Protein AF-A0A2N5ALF3-F1 (afdb_monomer_lite)

Secondary structure (DSSP, 8-state):
-EEEEEEB-TTTSSEEE--EEEEGGGSSTT--TTEEEE-TTS-EEETHHHHHHHHTTHHHHHHHHHHHHHHHHHHH-TT-SEEE-GGGHHHHHHHHHHHHHHHHH-GGGHHHHHHHTGGGTT------SHHHHHHHHHHHH--HHHHHHHHHHHT--HHHHHHHHHHHHHHH--BTTBSS-HHHHHHHHHHH-TTEEEEEEEEE--GGG-----EETTSSEE-TT--EEEEEETTEEEEEEEEETTSHHHHHHHHHHHHHHT----HHHHHHHHHHHTT-EEEEEEES-HHHHHHHHHHHHHH-SSEEEESSSS-TTSEEE--

Organism: Klebsiella variicola (NCBI:txid244366)

pLDDT: mean 87.22, std 11.39, range [38.56, 98.56]

Radius of gyration: 21.73 Å; chains: 1; bounding box: 64×55×59 Å

Sequence (323 aa):
MKVYRFKLINEGFLKLRCPEKKRIKYLSCGDDLFSLAVFDDDTRLNMEKYFGYFEAEYNDRVSKFLSDIATKIQNSGEGLYKVDGSEFISDIKFFQKIKFLNFIRNPHNIRRALKLFDFARDYIVHGTGGDFQLILNALIKNKKTHRDYVCRTYGVTSSEFDSWIKLILLFVYFDDNMMNPTLDGMMDEFFKAKELHTAVIIAYYPEETRKSPLIPDVGSVVNDDMTYAFNISRSCFIVLEHTLLESEYSRNNAKKVADLMGVPFTDDFFEVYKKHLQGEKLISIYIDDDELLSGYNSKCIEVSKEFVYSSSAVVHGADVIRA

Foldseek 3Di:
DWWWKWWFDPPPFLETAQTDIDDPPPPPVPPLLQFLDQDPVRDTLGPVVLLCVLCVCQVVLLVVVLVVVVVVVVVVDPPDQKDFDVVCVVSVLSVLLNLVLLLLPQLLCLVVNCVLCVVCQPPDDDDPDPSVVVNVVSLVVPDCVSLVVSCVVNVHDSVSVSSSVRSSCQARDDDPVRPDGPSSVVSVCLLVAQQKFKEKEKEFEPVVNVAFAKAASSRWDADSQRWTWHDSDRGIIMTMHIDGLPDPVVLVVLCVVCVVVVHHDDVVSSVVSSVVRGSHYGYMYGYPDLVVRLVRNSSSSVVHDTIMMHPDSDGRNHHHDYD

Structure (mmCIF, N/CA/C/O backbone):
data_AF-A0A2N5ALF3-F1
#
_entry.id   AF-A0A2N5ALF3-F1
#
loop_
_atom_site.group_PDB
_atom_site.id
_atom_site.type_symbol
_atom_site.label_atom_id
_atom_site.label_alt_id
_atom_site.label_comp_id
_atom_site.label_asym_id
_atom_site.label_entity_id
_atom_site.label_seq_id
_atom_site.pdbx_PDB_ins_code
_atom_site.Cartn_x
_atom_site.Cartn_y
_atom_site.Cartn_z
_atom_site.occupancy
_atom_site.B_iso_or_equiv
_atom_site.auth_seq_id
_atom_site.auth_comp_id
_atom_site.auth_asym_id
_atom_site.auth_atom_id
_atom_site.pdbx_PDB_model_num
ATOM 1 N N . MET A 1 1 ? 16.616 -17.908 5.349 1.00 66.94 1 MET A N 1
ATOM 2 C CA . MET A 1 1 ? 15.158 -17.793 5.561 1.00 66.94 1 MET A CA 1
ATOM 3 C C . MET A 1 1 ? 14.396 -18.667 4.562 1.00 66.94 1 MET A C 1
ATOM 5 O O . MET A 1 1 ? 14.818 -18.762 3.408 1.00 66.94 1 MET A O 1
ATOM 9 N N . LYS A 1 2 ? 13.342 -19.361 5.011 1.00 80.06 2 LYS A N 1
ATOM 10 C CA . LYS A 1 2 ? 12.421 -20.138 4.161 1.00 80.06 2 LYS A CA 1
ATOM 11 C C . LYS A 1 2 ? 11.057 -19.444 4.168 1.00 80.06 2 LYS A C 1
ATOM 13 O O . LYS A 1 2 ? 10.670 -18.934 5.211 1.00 80.06 2 LYS A O 1
ATOM 18 N N . VAL A 1 3 ? 10.366 -19.449 3.035 1.00 89.25 3 VAL A N 1
ATOM 19 C CA . VAL A 1 3 ? 9.003 -18.924 2.873 1.00 89.25 3 VAL A CA 1
ATOM 20 C C . VAL A 1 3 ? 8.111 -20.034 2.324 1.00 89.25 3 VAL A C 1
ATOM 22 O O . VAL A 1 3 ? 8.582 -20.886 1.561 1.00 89.25 3 VAL A O 1
ATOM 25 N N . TYR A 1 4 ? 6.850 -20.057 2.731 1.00 92.12 4 TYR A N 1
ATOM 26 C CA . TYR A 1 4 ? 5.841 -20.941 2.164 1.00 92.12 4 TYR A CA 1
ATOM 27 C C . TYR A 1 4 ? 5.185 -20.237 0.984 1.00 92.12 4 TYR A C 1
ATOM 29 O O . TYR A 1 4 ? 4.672 -19.134 1.140 1.00 92.12 4 TYR A O 1
ATOM 37 N N . ARG A 1 5 ? 5.235 -20.862 -0.193 1.00 93.25 5 ARG A N 1
ATOM 38 C CA . ARG A 1 5 ? 4.575 -20.388 -1.410 1.00 93.25 5 ARG A CA 1
ATOM 39 C C . ARG A 1 5 ? 3.342 -21.240 -1.664 1.00 93.25 5 ARG A C 1
ATOM 41 O O . ARG A 1 5 ? 3.471 -22.446 -1.871 1.00 93.25 5 ARG A O 1
ATOM 48 N N . PHE A 1 6 ? 2.179 -20.612 -1.685 1.00 93.19 6 PHE A N 1
ATOM 49 C CA . PHE A 1 6 ? 0.898 -21.250 -1.952 1.00 93.19 6 PHE A CA 1
ATOM 50 C C . PHE A 1 6 ? 0.447 -20.880 -3.357 1.00 93.19 6 PHE A C 1
ATOM 52 O O . PHE A 1 6 ? 0.473 -19.706 -3.717 1.00 93.19 6 PHE A O 1
ATOM 59 N N . LYS A 1 7 ? 0.040 -21.874 -4.149 1.00 92.38 7 LYS A N 1
ATOM 60 C CA . LYS A 1 7 ? -0.534 -21.644 -5.478 1.00 92.38 7 LYS A CA 1
ATOM 61 C C . LYS A 1 7 ? -2.042 -21.455 -5.365 1.00 92.38 7 LYS A C 1
ATOM 63 O O . LYS A 1 7 ? -2.702 -22.269 -4.710 1.00 92.38 7 LYS A O 1
ATOM 68 N N . LEU A 1 8 ? -2.556 -20.419 -6.021 1.00 90.56 8 LEU A N 1
ATOM 69 C CA . LEU A 1 8 ? -3.986 -20.149 -6.117 1.00 90.56 8 LEU A CA 1
ATOM 70 C C . LEU A 1 8 ? -4.707 -21.236 -6.924 1.00 90.56 8 LEU A C 1
ATOM 72 O O . LEU A 1 8 ? -4.150 -21.818 -7.860 1.00 90.56 8 LEU A O 1
ATOM 76 N N . ILE A 1 9 ? -5.960 -21.504 -6.562 1.00 87.69 9 ILE A N 1
ATOM 77 C CA . ILE A 1 9 ? -6.862 -22.375 -7.318 1.00 87.69 9 ILE A CA 1
ATOM 78 C C . ILE A 1 9 ? -7.889 -21.474 -8.013 1.00 87.69 9 ILE A C 1
ATOM 80 O O . ILE A 1 9 ? -8.689 -20.830 -7.347 1.00 87.69 9 ILE A O 1
ATOM 84 N N . ASN A 1 10 ? -7.873 -21.435 -9.351 1.00 66.62 10 ASN A N 1
ATOM 85 C CA . ASN A 1 10 ? -8.682 -20.518 -10.178 1.00 66.62 10 ASN A CA 1
ATOM 86 C C . ASN A 1 10 ? -10.211 -20.734 -10.103 1.00 66.62 10 ASN A C 1
ATOM 88 O O . ASN A 1 10 ? -10.961 -20.024 -10.765 1.00 66.62 10 ASN A O 1
ATOM 92 N N . GLU A 1 11 ? -10.695 -21.688 -9.307 1.00 60.06 11 GLU A N 1
ATOM 93 C CA . GLU A 1 11 ? -12.115 -22.047 -9.194 1.00 60.06 11 GLU A CA 1
ATOM 94 C C . GLU A 1 11 ? -12.834 -21.273 -8.073 1.00 60.06 11 GLU A C 1
ATOM 96 O O . GLU A 1 11 ? -13.537 -21.851 -7.248 1.00 60.06 11 GLU A O 1
ATOM 101 N N . GLY A 1 12 ? -12.658 -19.948 -8.045 1.00 53.59 12 GLY A N 1
ATOM 102 C CA . GLY A 1 12 ? -13.623 -19.019 -7.441 1.00 53.59 12 GLY A CA 1
ATOM 103 C C . GLY A 1 12 ? -13.764 -18.992 -5.914 1.00 53.59 12 GLY A C 1
ATOM 104 O O . GLY A 1 12 ? -14.726 -18.412 -5.425 1.00 53.59 12 GLY A O 1
ATOM 105 N N . PHE A 1 13 ? -12.837 -19.559 -5.143 1.00 63.28 13 PHE A N 1
ATOM 106 C CA . PHE A 1 13 ? -12.878 -19.490 -3.676 1.00 63.28 13 PHE A CA 1
ATOM 107 C C . PHE A 1 13 ? -11.483 -19.261 -3.093 1.00 63.28 13 PHE A C 1
ATOM 109 O O . PHE A 1 13 ? -10.491 -19.528 -3.768 1.00 63.28 13 PHE A O 1
ATOM 116 N N . LEU A 1 14 ? -11.428 -18.796 -1.836 1.00 80.69 14 LEU A N 1
ATOM 117 C CA . LEU A 1 14 ? -10.240 -18.585 -0.990 1.00 80.69 14 LEU A CA 1
ATOM 118 C C . LEU A 1 14 ? -9.488 -19.900 -0.706 1.00 80.69 14 LEU A C 1
ATOM 120 O O . LEU A 1 14 ? -9.308 -20.310 0.437 1.00 80.69 14 LEU A O 1
ATOM 124 N N . LYS A 1 15 ? -9.098 -20.601 -1.768 1.00 85.56 15 LYS A N 1
ATOM 125 C CA . LYS A 1 15 ? -8.575 -21.958 -1.768 1.00 85.56 15 LYS A CA 1
ATOM 126 C C . LYS A 1 15 ? -7.144 -21.951 -2.273 1.00 85.56 15 LYS A C 1
ATOM 128 O O . LYS A 1 15 ? -6.833 -21.448 -3.354 1.00 85.56 15 LYS A O 1
ATOM 133 N N . LEU A 1 16 ? -6.276 -22.563 -1.486 1.00 89.19 16 LEU A N 1
ATOM 134 C CA . LEU A 1 16 ? -4.846 -22.639 -1.728 1.00 89.19 16 LEU A CA 1
ATOM 135 C C . LEU A 1 16 ? -4.426 -24.097 -1.857 1.00 89.19 16 LEU A C 1
ATOM 137 O O . LEU A 1 16 ? -4.887 -24.961 -1.112 1.00 89.19 16 LEU A O 1
ATOM 141 N N . ARG A 1 17 ? -3.503 -24.386 -2.774 1.00 89.69 17 ARG A N 1
ATOM 142 C CA . ARG A 1 17 ? -2.806 -25.679 -2.754 1.00 89.69 17 ARG A CA 1
ATOM 143 C C . ARG A 1 17 ? -1.862 -25.749 -1.557 1.00 89.69 17 ARG A C 1
ATOM 145 O O . ARG A 1 17 ? -1.352 -24.722 -1.106 1.00 89.69 17 ARG A O 1
ATOM 152 N N . CYS A 1 18 ? -1.568 -26.970 -1.108 1.00 86.75 18 CYS A N 1
ATOM 153 C CA . CYS A 1 18 ? -0.492 -27.226 -0.151 1.00 86.75 18 CYS A CA 1
ATOM 154 C C . CYS A 1 18 ? 0.782 -26.432 -0.494 1.00 86.75 18 CYS A C 1
ATOM 156 O O . CYS A 1 18 ? 1.210 -26.432 -1.654 1.00 86.75 18 CYS A O 1
ATOM 158 N N . PRO A 1 19 ? 1.409 -25.774 0.497 1.00 90.19 19 PRO A N 1
ATOM 159 C CA . PRO A 1 19 ? 2.503 -24.867 0.220 1.00 90.19 19 PRO A CA 1
ATOM 160 C C . PRO A 1 19 ? 3.800 -25.589 -0.121 1.00 90.19 19 PRO A C 1
ATOM 162 O O . PRO A 1 19 ? 4.197 -26.571 0.510 1.00 90.19 19 PRO A O 1
ATOM 165 N N . GLU A 1 20 ? 4.547 -24.988 -1.036 1.00 90.50 20 GLU A N 1
ATOM 166 C CA . GLU A 1 20 ? 5.935 -25.338 -1.292 1.00 90.50 20 GLU A CA 1
ATOM 167 C C . GLU A 1 20 ? 6.860 -24.510 -0.393 1.00 90.50 20 GLU A C 1
ATOM 169 O O . GLU A 1 20 ? 6.784 -23.280 -0.359 1.00 90.50 20 GLU A O 1
ATOM 174 N N . LYS A 1 21 ? 7.804 -25.161 0.296 1.00 89.00 21 LYS A N 1
ATOM 175 C CA . LYS A 1 21 ? 8.869 -24.455 1.026 1.00 89.00 21 LYS A CA 1
ATOM 176 C C . LYS A 1 21 ? 9.930 -23.961 0.041 1.00 89.00 21 LYS A C 1
ATOM 178 O O . LYS A 1 21 ? 10.668 -24.767 -0.524 1.00 89.00 21 LYS A O 1
ATOM 183 N N . LYS A 1 22 ? 10.074 -22.644 -0.116 1.00 84.31 22 LYS A N 1
ATOM 184 C CA . LYS A 1 22 ? 11.115 -22.015 -0.946 1.00 84.31 22 LYS A CA 1
ATOM 185 C C . LYS A 1 22 ? 12.188 -21.352 -0.085 1.00 84.31 22 LYS A C 1
ATOM 187 O O . LYS A 1 22 ? 11.914 -20.829 0.993 1.00 84.31 22 LYS A O 1
ATOM 192 N N . ARG A 1 23 ? 13.439 -21.374 -0.555 1.00 80.06 23 ARG A N 1
ATOM 193 C CA . ARG A 1 23 ? 14.517 -20.544 0.008 1.00 80.06 23 ARG A CA 1
ATOM 194 C C . ARG A 1 23 ? 14.491 -19.187 -0.687 1.00 80.06 23 ARG A C 1
ATOM 196 O O . ARG A 1 23 ? 14.420 -19.139 -1.907 1.00 80.06 23 ARG A O 1
ATOM 203 N N . ILE A 1 24 ? 14.635 -18.113 0.084 1.00 68.31 24 ILE A N 1
ATOM 204 C CA . ILE A 1 24 ? 14.591 -16.737 -0.445 1.00 68.31 24 ILE A CA 1
ATOM 205 C C . ILE A 1 24 ? 15.833 -16.383 -1.287 1.00 68.31 24 ILE A C 1
ATOM 207 O O . ILE A 1 24 ? 15.791 -15.459 -2.085 1.00 68.31 24 ILE A O 1
ATOM 211 N N . LYS A 1 25 ? 16.911 -17.177 -1.197 1.00 52.94 25 LYS A N 1
ATOM 212 C CA . LYS A 1 25 ? 18.234 -16.896 -1.790 1.00 52.94 25 LYS A CA 1
ATOM 213 C C . LYS A 1 25 ? 18.258 -16.730 -3.330 1.00 52.94 25 LYS A C 1
ATOM 215 O O . LYS A 1 25 ? 19.285 -16.323 -3.847 1.00 52.94 25 LYS A O 1
ATOM 220 N N . TYR A 1 26 ? 17.170 -17.009 -4.052 1.00 45.31 26 TYR A N 1
ATOM 221 C CA . TYR A 1 26 ? 17.133 -16.953 -5.524 1.00 45.31 26 TYR A CA 1
ATOM 222 C C . TYR A 1 26 ? 15.799 -16.454 -6.108 1.00 45.31 26 TYR A C 1
ATOM 224 O O . TYR A 1 26 ? 15.534 -16.690 -7.279 1.00 45.31 26 TYR A O 1
ATOM 232 N N . LEU A 1 27 ? 14.934 -15.807 -5.314 1.00 49.41 27 LEU A N 1
ATOM 233 C CA . LEU A 1 27 ? 13.597 -15.413 -5.791 1.00 49.41 27 LEU A CA 1
ATOM 234 C C . LEU A 1 27 ? 13.583 -14.128 -6.644 1.00 49.41 27 LEU A C 1
ATOM 236 O O . LEU A 1 27 ? 12.633 -13.954 -7.392 1.00 49.41 27 LEU A O 1
ATOM 240 N N . SER A 1 28 ? 14.614 -13.272 -6.580 1.00 47.84 28 SER A N 1
ATOM 241 C CA . SER A 1 28 ? 14.703 -12.022 -7.369 1.00 47.84 28 SER A CA 1
ATOM 242 C C . SER A 1 28 ? 15.958 -11.898 -8.244 1.00 47.84 28 SER A C 1
ATOM 244 O O . SER A 1 28 ? 16.124 -10.914 -8.948 1.00 47.84 28 SER A O 1
ATOM 246 N N . CYS A 1 29 ? 16.865 -12.879 -8.211 1.00 38.56 29 CYS A N 1
ATOM 247 C CA . CYS A 1 29 ? 18.167 -12.781 -8.887 1.00 38.56 29 CYS A CA 1
ATOM 248 C C . CYS A 1 29 ? 18.087 -13.063 -10.404 1.00 38.56 29 CYS A C 1
ATOM 250 O O . CYS A 1 29 ? 19.078 -12.906 -11.108 1.00 38.56 29 CYS A O 1
ATOM 252 N N . GLY A 1 30 ? 16.932 -13.537 -10.891 1.00 42.91 30 GLY A N 1
ATOM 253 C CA . GLY A 1 30 ? 16.747 -14.000 -12.269 1.00 42.91 30 GLY A CA 1
ATOM 254 C C . GLY A 1 30 ? 16.274 -12.938 -13.260 1.00 42.91 30 GLY A C 1
ATOM 255 O O . GLY A 1 30 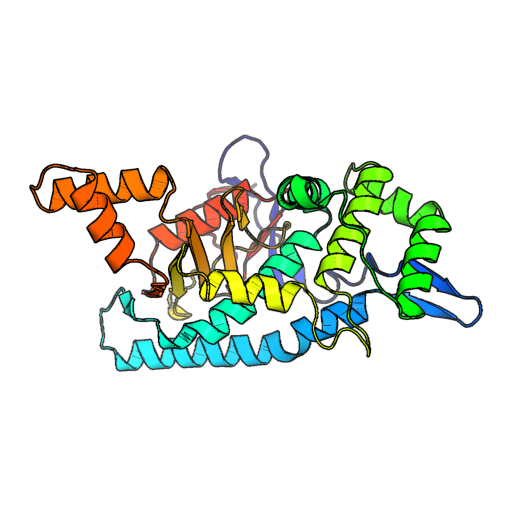? 16.501 -13.110 -14.452 1.00 42.91 30 GLY A O 1
ATOM 256 N N . ASP A 1 31 ? 15.669 -11.845 -12.793 1.00 55.16 31 ASP A N 1
ATOM 257 C CA . ASP A 1 31 ? 15.084 -10.834 -13.669 1.00 55.16 31 ASP A CA 1
ATOM 258 C C . ASP A 1 31 ? 15.643 -9.459 -13.286 1.00 55.16 31 ASP A C 1
ATOM 260 O O . ASP A 1 31 ? 15.131 -8.784 -12.396 1.00 55.16 31 ASP A O 1
ATOM 264 N N . ASP A 1 32 ? 16.714 -9.034 -13.957 1.00 67.44 32 ASP A N 1
ATOM 265 C CA . ASP A 1 32 ? 17.213 -7.655 -13.895 1.00 67.44 32 ASP A CA 1
ATOM 266 C C . ASP A 1 32 ? 16.246 -6.738 -14.673 1.00 67.44 32 ASP A C 1
ATOM 268 O O . ASP A 1 32 ? 16.560 -6.205 -15.736 1.00 67.44 32 ASP A O 1
ATOM 272 N N . LEU A 1 33 ? 15.002 -6.646 -14.180 1.00 75.88 33 LEU A N 1
ATOM 273 C CA . LEU A 1 33 ? 13.857 -6.014 -14.850 1.00 75.88 33 LEU A CA 1
ATOM 274 C C . LEU A 1 33 ? 14.112 -4.549 -15.195 1.00 75.88 33 LEU A C 1
ATOM 276 O O . LEU A 1 33 ? 13.520 -4.025 -16.140 1.00 75.88 33 LEU A O 1
ATOM 280 N N . PHE A 1 34 ? 14.995 -3.911 -14.434 1.00 81.19 34 PHE A N 1
ATOM 281 C CA . PHE A 1 34 ? 15.258 -2.484 -14.482 1.00 81.19 34 PHE A CA 1
ATOM 282 C C . PHE A 1 34 ? 16.656 -2.134 -15.010 1.00 81.19 34 PHE A C 1
ATOM 284 O O . PHE A 1 34 ? 17.003 -0.951 -15.060 1.00 81.19 34 PHE A O 1
ATOM 291 N N . SER A 1 35 ? 17.422 -3.124 -15.487 1.00 79.31 35 SER A N 1
ATOM 292 C CA . SER A 1 35 ? 18.547 -2.886 -16.396 1.00 79.31 35 SER A CA 1
ATOM 293 C C . SER A 1 35 ? 18.029 -2.596 -17.796 1.00 79.31 35 SER A C 1
ATOM 295 O O . SER A 1 35 ? 17.596 -3.482 -18.531 1.00 79.31 35 SER A O 1
ATOM 297 N N . LEU A 1 36 ? 18.091 -1.327 -18.176 1.00 75.06 36 LEU A N 1
ATOM 298 C CA . LEU A 1 36 ? 17.607 -0.854 -19.462 1.00 75.06 36 LEU A CA 1
ATOM 299 C C . LEU A 1 36 ? 18.655 -1.017 -20.560 1.00 75.06 36 LEU A C 1
ATOM 301 O O . LEU A 1 36 ? 18.280 -1.317 -21.683 1.00 75.06 36 LEU A O 1
ATOM 305 N N . ALA A 1 37 ? 19.944 -0.833 -20.283 1.00 70.50 37 ALA A N 1
ATOM 306 C CA . ALA A 1 37 ? 20.991 -0.963 -21.297 1.00 70.50 37 ALA A CA 1
ATOM 307 C C . ALA A 1 37 ? 22.307 -1.470 -20.699 1.00 70.50 37 ALA A C 1
ATOM 309 O O . ALA A 1 37 ? 22.588 -1.245 -19.524 1.00 70.50 37 ALA A O 1
ATOM 310 N N . VAL A 1 38 ? 23.115 -2.121 -21.535 1.00 71.19 38 VAL A N 1
ATOM 311 C CA . VAL A 1 38 ? 24.520 -2.450 -21.260 1.00 71.19 38 VAL A CA 1
ATOM 312 C C . VAL A 1 38 ? 25.348 -1.782 -22.352 1.00 71.19 38 VAL A C 1
ATOM 314 O O . VAL A 1 38 ? 25.051 -1.979 -23.537 1.00 71.19 38 VAL A O 1
ATOM 317 N N . PHE A 1 39 ? 26.310 -0.959 -21.953 1.00 69.50 39 PHE A N 1
ATOM 318 C CA . PHE A 1 39 ? 27.206 -0.223 -22.840 1.00 69.50 39 PHE A CA 1
ATOM 319 C C . PHE A 1 39 ? 28.491 -1.025 -23.109 1.00 69.50 39 PHE A C 1
ATOM 321 O O . PHE A 1 39 ? 28.753 -2.032 -22.453 1.00 69.50 39 PHE A O 1
ATOM 328 N N . ASP A 1 40 ? 29.274 -0.601 -24.106 1.00 68.81 40 ASP A N 1
ATOM 329 C CA . ASP A 1 40 ? 30.457 -1.335 -24.593 1.00 68.81 40 ASP A CA 1
ATOM 330 C C . ASP A 1 40 ? 31.596 -1.436 -23.559 1.00 68.81 40 ASP A C 1
ATOM 332 O O . ASP A 1 40 ? 32.485 -2.273 -23.691 1.00 68.81 40 ASP A O 1
ATOM 336 N N . ASP A 1 41 ? 31.564 -0.601 -22.522 1.00 68.94 41 ASP A N 1
ATOM 337 C CA . ASP A 1 41 ? 32.496 -0.578 -21.391 1.00 68.94 41 ASP A CA 1
ATOM 338 C C . ASP A 1 41 ? 32.014 -1.421 -20.191 1.00 68.94 41 ASP A C 1
ATOM 340 O O . ASP A 1 41 ? 32.472 -1.221 -19.066 1.00 68.94 41 ASP A O 1
ATOM 344 N N . ASP A 1 42 ? 31.072 -2.344 -20.419 1.00 64.12 42 ASP A N 1
ATOM 345 C CA . ASP A 1 42 ? 30.383 -3.156 -19.403 1.00 64.12 42 ASP A CA 1
ATOM 346 C C . ASP A 1 42 ? 29.563 -2.349 -18.374 1.00 64.12 42 ASP A C 1
ATOM 348 O O . ASP A 1 42 ? 28.989 -2.924 -17.437 1.00 64.12 42 ASP A O 1
ATOM 352 N N . THR A 1 43 ? 29.418 -1.029 -18.547 1.00 68.44 43 THR A N 1
ATOM 353 C CA . THR A 1 43 ? 28.540 -0.235 -17.683 1.00 68.44 43 THR A CA 1
ATOM 354 C C . THR A 1 43 ? 27.072 -0.524 -17.991 1.00 68.44 43 THR A C 1
ATOM 356 O O . THR A 1 43 ? 26.665 -0.762 -19.132 1.00 68.44 43 THR A O 1
ATOM 359 N N . ARG A 1 44 ? 26.241 -0.541 -16.942 1.00 74.94 44 ARG A N 1
ATOM 360 C CA . ARG A 1 44 ? 24.808 -0.841 -17.048 1.00 74.94 44 ARG A CA 1
ATOM 361 C C . ARG A 1 44 ? 23.979 0.367 -16.667 1.00 74.94 44 ARG A C 1
ATOM 363 O O . ARG A 1 44 ? 24.146 0.928 -15.586 1.00 74.94 44 ARG A O 1
ATOM 370 N N . LEU A 1 45 ? 23.021 0.710 -17.519 1.00 78.44 45 LEU A N 1
ATOM 371 C CA . LEU A 1 45 ? 21.977 1.654 -17.169 1.00 78.44 45 LEU A CA 1
ATOM 372 C C . LEU A 1 45 ? 20.891 0.926 -16.385 1.00 78.44 45 LEU A C 1
ATOM 374 O O . LEU A 1 45 ? 19.996 0.325 -16.977 1.00 78.44 45 LEU A O 1
ATOM 378 N N . ASN A 1 46 ? 20.991 0.969 -15.060 1.00 82.69 46 ASN A N 1
ATOM 379 C CA . ASN A 1 46 ? 20.073 0.278 -14.167 1.00 82.69 46 ASN A CA 1
ATOM 380 C C . ASN A 1 46 ? 19.341 1.271 -13.253 1.00 82.69 46 ASN A C 1
ATOM 382 O O . ASN A 1 46 ? 19.974 2.087 -12.578 1.00 82.69 46 ASN A O 1
ATOM 386 N N . MET A 1 47 ? 18.008 1.198 -13.226 1.00 85.19 47 MET A N 1
ATOM 387 C CA . MET A 1 47 ? 17.190 2.041 -12.350 1.00 85.19 47 MET A CA 1
ATOM 388 C C . MET A 1 47 ? 17.204 1.588 -10.879 1.00 85.19 47 MET A C 1
ATOM 390 O O . MET A 1 47 ? 16.761 2.351 -10.026 1.00 85.19 47 MET A O 1
ATOM 394 N N . GLU A 1 48 ? 17.762 0.413 -10.555 1.00 84.19 48 GLU A N 1
ATOM 395 C CA . GLU A 1 48 ? 17.893 -0.105 -9.180 1.00 84.19 48 GLU A CA 1
ATOM 396 C C . GLU A 1 48 ? 18.582 0.873 -8.225 1.00 84.19 48 GLU A C 1
ATOM 398 O O . GLU A 1 48 ? 18.229 0.952 -7.048 1.00 84.19 48 GLU A O 1
ATOM 403 N N . LYS A 1 49 ? 19.486 1.713 -8.741 1.00 83.62 49 LYS A N 1
ATOM 404 C CA . LYS A 1 49 ? 20.124 2.767 -7.944 1.00 83.62 49 LYS A CA 1
ATOM 405 C C . LYS A 1 49 ? 19.122 3.756 -7.332 1.00 83.62 49 LYS A C 1
ATOM 407 O O . LYS A 1 49 ? 19.326 4.196 -6.206 1.00 83.62 49 LYS A O 1
ATOM 412 N N . TYR A 1 50 ? 18.035 4.078 -8.039 1.00 87.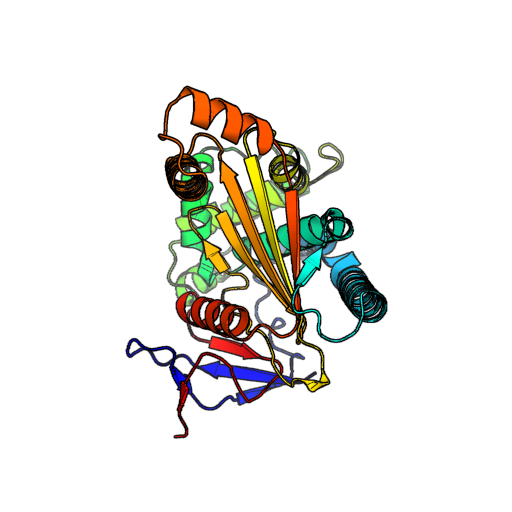06 50 TYR A N 1
ATOM 413 C CA . TYR A 1 50 ? 17.002 4.994 -7.544 1.00 87.06 50 TYR A CA 1
ATOM 414 C C . TYR A 1 50 ? 16.115 4.328 -6.493 1.00 87.06 50 TYR A C 1
ATOM 416 O O . TYR A 1 50 ? 15.598 4.994 -5.602 1.00 87.06 50 TYR A O 1
ATOM 424 N N . PHE A 1 51 ? 15.951 3.008 -6.564 1.00 89.06 51 PHE A N 1
ATOM 425 C CA . PHE A 1 51 ? 15.166 2.265 -5.584 1.00 89.06 51 PHE A CA 1
ATOM 426 C C . PHE A 1 51 ? 15.924 2.069 -4.270 1.00 89.06 51 PHE A C 1
ATOM 428 O O . PHE A 1 51 ? 15.325 2.175 -3.200 1.00 89.06 51 PHE A O 1
ATOM 435 N N . GLY A 1 52 ? 17.249 1.894 -4.344 1.00 86.25 52 GLY A N 1
ATOM 436 C CA . GLY A 1 52 ? 18.119 1.787 -3.172 1.00 86.25 52 GLY A CA 1
ATOM 437 C C . GLY A 1 52 ? 17.989 2.965 -2.198 1.00 86.25 52 GLY A C 1
ATOM 438 O O . GLY A 1 52 ? 18.069 2.752 -0.991 1.00 86.25 52 GLY A O 1
ATOM 439 N N . TYR A 1 53 ? 17.695 4.173 -2.697 1.00 86.56 53 TYR A N 1
ATOM 440 C CA . TYR A 1 53 ? 17.388 5.349 -1.870 1.00 86.56 53 TYR A CA 1
ATOM 441 C C . TYR A 1 53 ? 16.235 5.093 -0.886 1.00 86.56 53 TYR A C 1
ATOM 443 O O . TYR A 1 53 ? 16.321 5.450 0.286 1.00 86.56 53 TYR A O 1
ATOM 451 N N . PHE A 1 54 ? 15.164 4.439 -1.341 1.00 86.38 54 PHE A N 1
ATOM 452 C CA . PHE A 1 54 ? 13.991 4.162 -0.512 1.00 86.38 54 PHE A CA 1
ATOM 453 C C . PHE A 1 54 ? 14.181 2.931 0.380 1.00 86.38 54 PHE A C 1
ATOM 455 O O . PHE A 1 54 ? 13.607 2.857 1.463 1.00 86.38 54 PHE A O 1
ATOM 462 N N . GLU A 1 55 ? 14.958 1.950 -0.075 1.00 89.19 55 GLU A N 1
ATOM 463 C CA . GLU A 1 55 ? 15.083 0.644 0.579 1.00 89.19 55 GLU A CA 1
ATOM 464 C C . GLU A 1 55 ? 16.170 0.601 1.666 1.00 89.19 55 GLU A C 1
ATOM 466 O O . GLU A 1 55 ? 16.120 -0.281 2.527 1.00 89.19 55 GLU A O 1
ATOM 471 N N . ALA A 1 56 ? 17.114 1.552 1.662 1.00 88.94 56 ALA A N 1
ATOM 472 C CA . ALA A 1 56 ? 18.304 1.547 2.520 1.00 88.94 56 ALA A CA 1
ATOM 473 C C . ALA A 1 56 ? 17.994 1.360 4.015 1.00 88.94 56 ALA A C 1
ATOM 475 O O . ALA A 1 56 ? 18.664 0.586 4.694 1.00 88.94 56 ALA A O 1
ATOM 476 N N . GLU A 1 57 ? 16.952 2.024 4.517 1.00 91.56 57 GLU A N 1
ATOM 477 C CA . GLU A 1 57 ? 16.594 2.016 5.941 1.00 91.56 57 GLU A CA 1
ATOM 478 C C . GLU A 1 57 ? 15.479 1.014 6.282 1.00 91.56 57 GLU A C 1
ATOM 480 O O . GLU A 1 57 ? 15.043 0.933 7.432 1.00 91.56 57 GLU A O 1
ATOM 485 N N . TYR A 1 58 ? 14.978 0.244 5.307 1.00 92.12 58 TYR A N 1
ATOM 486 C CA . TYR A 1 58 ? 13.747 -0.530 5.486 1.00 92.12 58 TYR A CA 1
ATOM 487 C C . TYR A 1 58 ? 13.841 -1.545 6.629 1.00 92.12 58 TYR A C 1
ATOM 489 O O . TYR A 1 58 ? 12.962 -1.593 7.489 1.00 92.12 58 TYR A O 1
ATOM 497 N N . ASN A 1 59 ? 14.913 -2.339 6.668 1.00 92.56 59 ASN A N 1
ATOM 498 C CA . ASN A 1 59 ? 15.062 -3.405 7.662 1.00 92.56 59 ASN A CA 1
ATOM 499 C C . ASN A 1 59 ? 15.211 -2.856 9.086 1.00 92.56 59 ASN A C 1
ATOM 501 O O . ASN A 1 59 ? 14.582 -3.377 10.013 1.00 92.56 59 ASN A O 1
ATOM 505 N N . ASP A 1 60 ? 16.003 -1.798 9.253 1.00 94.81 60 ASP A N 1
ATOM 506 C CA . ASP A 1 60 ? 16.232 -1.168 10.554 1.00 94.81 60 ASP A CA 1
ATOM 507 C C . ASP A 1 60 ? 14.942 -0.522 11.063 1.00 94.81 60 ASP A C 1
ATOM 509 O O . ASP A 1 60 ? 14.554 -0.705 12.220 1.00 94.81 60 ASP A O 1
ATOM 513 N N . ARG A 1 61 ? 14.210 0.145 10.164 1.00 96.31 61 ARG A N 1
ATOM 514 C CA . ARG A 1 61 ? 12.940 0.793 10.480 1.00 96.31 61 ARG A CA 1
ATOM 515 C C . ARG A 1 61 ? 11.840 -0.202 10.836 1.00 96.31 61 ARG A C 1
ATOM 517 O O . ARG A 1 61 ? 11.141 0.010 11.821 1.00 96.31 61 ARG A O 1
ATOM 524 N N . VAL A 1 62 ? 11.719 -1.315 10.106 1.00 97.12 62 VAL A N 1
ATOM 525 C CA . VAL A 1 62 ? 10.789 -2.407 10.456 1.00 97.12 62 VAL A CA 1
ATOM 526 C C . VAL A 1 62 ? 11.144 -3.013 11.813 1.00 97.12 62 VAL A C 1
ATOM 528 O O . VAL A 1 62 ? 10.256 -3.229 12.634 1.00 97.12 62 VAL A O 1
ATOM 531 N N . SER A 1 63 ? 12.427 -3.272 12.071 1.00 96.50 63 SER A N 1
ATOM 532 C CA . SER A 1 63 ? 12.869 -3.886 13.329 1.00 96.50 63 SER A CA 1
ATOM 533 C C . SER A 1 63 ? 12.547 -2.998 14.530 1.00 96.50 63 SER A C 1
ATOM 535 O O . SER A 1 63 ? 11.976 -3.474 15.512 1.00 96.50 63 SER A O 1
ATOM 537 N N . LYS A 1 64 ? 12.842 -1.696 14.422 1.00 97.75 64 LYS A N 1
ATOM 538 C CA . LYS A 1 64 ? 12.494 -0.706 15.443 1.00 97.75 64 LYS A CA 1
ATOM 539 C C . LYS A 1 64 ? 10.980 -0.610 15.641 1.00 97.75 64 LYS A C 1
ATOM 541 O O . LYS A 1 64 ? 10.508 -0.757 16.760 1.00 97.75 64 LYS A O 1
ATOM 546 N N . PHE A 1 65 ? 10.224 -0.455 14.555 1.00 98.19 65 PHE A N 1
ATOM 547 C CA . PHE A 1 65 ? 8.765 -0.342 14.584 1.00 98.19 65 PHE A CA 1
ATOM 548 C C . PHE A 1 65 ? 8.091 -1.508 15.324 1.00 98.19 65 PHE A C 1
ATOM 550 O O . PHE A 1 65 ? 7.242 -1.293 16.184 1.00 98.19 65 PHE A O 1
ATOM 557 N N . LEU A 1 66 ? 8.497 -2.751 15.039 1.00 97.31 66 LEU A N 1
ATOM 558 C CA . LEU A 1 66 ? 7.942 -3.930 15.712 1.00 97.31 66 LEU A CA 1
ATOM 559 C C . LEU A 1 66 ? 8.320 -3.987 17.198 1.00 97.31 66 LEU A C 1
ATOM 561 O O . LEU A 1 66 ? 7.487 -4.366 18.021 1.00 97.31 66 LEU A O 1
ATOM 565 N N . SER A 1 67 ? 9.554 -3.608 17.543 1.00 96.81 67 SER A N 1
ATOM 566 C CA . SER A 1 67 ? 10.014 -3.536 18.935 1.00 96.81 67 SER A CA 1
ATOM 567 C C . SER A 1 67 ? 9.231 -2.493 19.736 1.00 96.81 67 SER A C 1
ATOM 569 O O . SER A 1 67 ? 8.814 -2.755 20.867 1.00 96.81 67 SER A O 1
ATOM 571 N N . ASP A 1 68 ? 8.998 -1.325 19.142 1.00 97.44 68 ASP A N 1
ATOM 572 C CA . ASP A 1 68 ? 8.269 -0.222 19.765 1.00 97.44 68 ASP A CA 1
ATOM 573 C C . ASP A 1 68 ? 6.785 -0.590 19.962 1.00 97.44 68 ASP A C 1
ATOM 575 O O . ASP A 1 68 ? 6.237 -0.368 21.044 1.00 97.44 68 ASP A O 1
ATOM 579 N N . ILE A 1 69 ? 6.153 -1.258 18.983 1.00 96.50 69 ILE A N 1
ATOM 580 C CA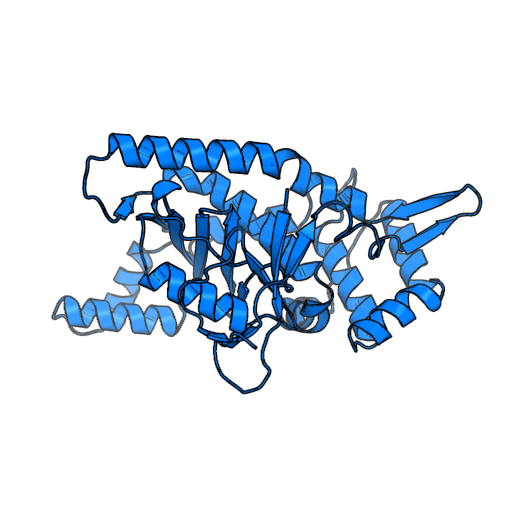 . ILE A 1 69 ? 4.793 -1.810 19.130 1.00 96.50 69 ILE A CA 1
ATOM 581 C C . ILE A 1 69 ? 4.729 -2.827 20.269 1.00 96.50 69 ILE A C 1
ATOM 583 O O . ILE A 1 69 ? 3.857 -2.724 21.132 1.00 96.50 69 ILE A O 1
ATOM 587 N N . ALA A 1 70 ? 5.646 -3.798 20.299 1.00 94.25 70 ALA A N 1
ATOM 588 C CA . ALA A 1 70 ? 5.658 -4.826 21.336 1.00 94.25 70 ALA A CA 1
ATOM 589 C C . ALA A 1 70 ? 5.803 -4.207 22.737 1.00 94.25 70 ALA A C 1
ATOM 591 O O . ALA A 1 70 ? 5.061 -4.563 23.652 1.00 94.25 70 ALA A O 1
ATOM 592 N N . THR A 1 71 ? 6.697 -3.224 22.879 1.00 95.06 71 THR A N 1
ATOM 593 C CA . THR A 1 71 ? 6.911 -2.480 24.129 1.00 95.06 71 THR A CA 1
ATOM 594 C C . THR A 1 71 ? 5.655 -1.716 24.549 1.00 95.06 71 THR A C 1
ATOM 596 O O . THR A 1 71 ? 5.252 -1.761 25.711 1.00 95.06 71 THR A O 1
ATOM 599 N N . LYS A 1 72 ? 4.987 -1.039 23.608 1.00 95.00 72 LYS A N 1
ATOM 600 C CA . LYS A 1 72 ? 3.746 -0.307 23.886 1.00 95.00 72 LYS A CA 1
ATOM 601 C C . LYS A 1 72 ? 2.629 -1.234 24.356 1.00 95.00 72 LYS A C 1
ATOM 603 O O . LYS A 1 72 ? 1.946 -0.906 25.324 1.00 95.00 72 LYS A O 1
ATOM 608 N N . ILE A 1 73 ? 2.459 -2.386 23.706 1.00 93.25 73 ILE A N 1
ATOM 609 C CA . ILE A 1 73 ? 1.456 -3.387 24.091 1.00 93.25 73 ILE A CA 1
ATOM 610 C C . ILE A 1 73 ? 1.729 -3.890 25.512 1.00 93.25 73 ILE A C 1
ATOM 612 O O . ILE A 1 73 ? 0.824 -3.872 26.341 1.00 93.25 73 ILE A O 1
ATOM 616 N N . GLN A 1 74 ? 2.980 -4.247 25.824 1.00 91.19 74 GLN A N 1
ATOM 617 C CA . GLN A 1 74 ? 3.376 -4.690 27.168 1.00 91.19 74 GLN A CA 1
ATOM 618 C C . GLN A 1 74 ? 3.075 -3.638 28.246 1.00 91.19 74 GLN A C 1
ATOM 620 O O . GLN A 1 74 ? 2.598 -3.980 29.325 1.00 91.19 74 GLN A O 1
ATOM 625 N N . ASN A 1 75 ? 3.294 -2.356 27.943 1.00 92.25 75 ASN A N 1
ATOM 626 C CA . ASN A 1 75 ? 3.045 -1.257 28.878 1.00 92.25 75 ASN A CA 1
ATOM 627 C C . ASN A 1 75 ? 1.563 -0.869 29.012 1.00 92.25 75 ASN A C 1
ATOM 629 O O . ASN A 1 75 ? 1.207 -0.176 29.963 1.00 92.25 75 ASN A O 1
ATOM 633 N N . SER A 1 76 ? 0.703 -1.273 28.073 1.00 85.81 76 SER A N 1
ATOM 634 C CA . SER A 1 76 ? -0.708 -0.861 28.059 1.00 85.81 76 SER A CA 1
ATOM 635 C C . SER A 1 76 ? -1.597 -1.721 28.977 1.00 85.81 76 SER A C 1
ATOM 637 O O . SER A 1 76 ? -2.715 -1.317 29.283 1.00 85.81 76 SER A O 1
ATOM 639 N N . GLY A 1 77 ? -1.090 -2.850 29.487 1.00 76.19 77 GLY A N 1
ATOM 640 C CA . GLY A 1 77 ? -1.802 -3.758 30.396 1.00 76.19 77 GLY A CA 1
ATOM 641 C C . GLY A 1 77 ? -2.363 -5.004 29.701 1.00 76.19 77 GLY A C 1
ATOM 642 O O . GLY A 1 77 ? -2.575 -5.026 28.488 1.00 76.19 77 GLY A O 1
ATOM 643 N N . GLU A 1 78 ? -2.579 -6.071 30.473 1.00 77.50 78 GLU A N 1
ATOM 644 C CA . GLU A 1 78 ? -3.064 -7.357 29.954 1.00 77.50 78 GLU A CA 1
ATOM 645 C C . GLU A 1 78 ? -4.521 -7.280 29.462 1.00 77.50 78 GLU A C 1
ATOM 647 O O . GLU A 1 78 ? -5.359 -6.592 30.042 1.00 77.50 78 GLU A O 1
ATOM 652 N N . GLY A 1 79 ? -4.837 -8.029 28.399 1.00 78.62 79 GLY A N 1
ATOM 653 C CA . GLY A 1 79 ? -6.207 -8.193 27.892 1.00 78.62 79 GLY A CA 1
ATOM 654 C C . GLY A 1 79 ? -6.708 -7.099 26.942 1.00 78.62 79 GLY A C 1
ATOM 655 O O . GLY A 1 79 ? -7.872 -7.130 26.545 1.00 78.62 79 GLY A O 1
ATOM 656 N N . LEU A 1 80 ? -5.861 -6.145 26.548 1.00 86.00 80 LEU A N 1
ATOM 657 C CA . LEU A 1 80 ? -6.217 -5.163 25.524 1.00 86.00 80 LEU A CA 1
ATOM 658 C C . LEU A 1 80 ? -6.234 -5.792 24.128 1.00 86.00 80 LEU A C 1
ATOM 660 O O . LEU A 1 80 ? -5.281 -6.444 23.716 1.00 86.00 80 LEU A O 1
ATOM 664 N N . TYR A 1 81 ? -7.307 -5.528 23.384 1.00 90.75 81 TYR A N 1
ATOM 665 C CA . TYR A 1 81 ? -7.450 -5.908 21.972 1.00 90.75 81 TYR A CA 1
ATOM 666 C C . TYR A 1 81 ? -7.113 -4.750 21.017 1.00 90.75 81 TYR A C 1
ATOM 668 O O . TYR A 1 81 ? -6.935 -4.955 19.816 1.00 90.75 81 TYR A O 1
ATOM 676 N N . LYS A 1 82 ? -7.025 -3.521 21.547 1.00 95.25 82 LYS A N 1
ATOM 677 C CA . LYS A 1 82 ? -6.783 -2.294 20.788 1.00 95.25 82 LYS A CA 1
ATOM 678 C C . LYS A 1 82 ? -6.046 -1.252 21.628 1.00 95.25 82 LYS A C 1
ATOM 680 O O . LYS A 1 82 ? -6.413 -1.026 22.779 1.00 95.25 82 LYS A O 1
ATOM 685 N N . VAL A 1 83 ? -5.066 -0.575 21.031 1.00 96.00 83 VAL A N 1
ATOM 686 C CA . VAL A 1 83 ? -4.378 0.591 21.612 1.00 96.00 83 VAL A CA 1
ATOM 687 C C . VAL A 1 83 ? -4.241 1.715 20.584 1.00 96.00 83 VAL A C 1
ATOM 689 O O . VAL A 1 83 ? -4.310 1.478 19.376 1.00 96.00 83 VAL A O 1
ATOM 692 N N . ASP A 1 84 ? -4.071 2.951 21.057 1.00 96.00 84 ASP A N 1
ATOM 693 C CA . ASP A 1 84 ? -3.702 4.080 20.193 1.00 96.00 84 ASP A CA 1
ATOM 694 C C . ASP A 1 84 ? -2.376 3.785 19.474 1.00 96.00 84 ASP A C 1
ATOM 696 O O . ASP A 1 84 ? -1.541 3.071 20.018 1.00 96.00 84 ASP A O 1
ATOM 700 N N . GLY A 1 85 ? -2.179 4.295 18.262 1.00 96.81 85 GLY A N 1
ATOM 701 C CA . GLY A 1 85 ? -0.920 4.143 17.523 1.00 96.81 85 GLY A CA 1
ATOM 702 C C . GLY A 1 85 ? -0.412 5.452 16.930 1.00 96.81 85 GLY A C 1
ATOM 703 O O . GLY A 1 85 ? 0.344 5.427 15.959 1.00 96.81 85 GLY A O 1
ATOM 704 N N . SER A 1 86 ? -0.865 6.591 17.453 1.00 96.06 86 SER A N 1
ATOM 705 C CA . SER A 1 86 ? -0.614 7.909 16.868 1.00 96.06 86 SER A CA 1
ATOM 706 C C . SER A 1 86 ? 0.878 8.233 16.708 1.00 96.06 86 SER A C 1
ATOM 708 O O . SER A 1 86 ? 1.263 8.870 15.722 1.00 96.06 86 SER A O 1
ATOM 710 N N . GLU A 1 87 ? 1.744 7.730 17.596 1.00 96.44 87 GLU A N 1
ATOM 711 C CA . GLU A 1 87 ? 3.192 7.962 17.526 1.00 96.44 87 GLU A CA 1
ATOM 712 C C . GLU A 1 87 ? 3.868 7.332 16.295 1.00 96.44 87 GLU A C 1
ATOM 714 O O . GLU A 1 87 ? 4.939 7.773 15.876 1.00 96.44 87 GLU A O 1
ATOM 719 N N . PHE A 1 88 ? 3.229 6.340 15.671 1.00 97.62 88 PHE A N 1
ATOM 720 C CA . PHE A 1 88 ? 3.796 5.559 14.572 1.00 97.62 88 PHE A CA 1
ATOM 721 C C . PHE A 1 88 ? 3.585 6.184 13.190 1.00 97.62 88 PHE A C 1
ATOM 723 O O . PHE A 1 88 ? 3.960 5.604 12.168 1.00 97.62 88 PHE A O 1
ATOM 730 N N . ILE A 1 89 ? 2.997 7.380 13.129 1.00 96.19 89 ILE A N 1
ATOM 731 C CA . ILE A 1 89 ? 2.673 8.073 11.879 1.00 96.19 89 ILE A CA 1
ATOM 732 C C . ILE A 1 89 ? 3.874 8.198 10.931 1.00 96.19 89 ILE A C 1
ATOM 734 O O . ILE A 1 89 ? 3.732 8.021 9.722 1.00 96.19 89 ILE A O 1
ATOM 738 N N . SER A 1 90 ? 5.067 8.477 11.464 1.00 95.75 90 SER A N 1
ATOM 739 C CA . SER A 1 90 ? 6.281 8.626 10.653 1.00 95.75 90 SER A CA 1
ATOM 740 C C . SER A 1 90 ? 6.669 7.309 9.974 1.00 95.75 90 SER A C 1
ATOM 742 O O . SER A 1 90 ? 7.040 7.300 8.800 1.00 95.75 90 SER A O 1
ATOM 744 N N . ASP A 1 91 ? 6.553 6.188 10.688 1.00 97.44 91 ASP A N 1
ATOM 745 C CA . ASP A 1 91 ? 6.865 4.858 10.158 1.00 97.44 91 ASP A CA 1
ATOM 746 C C . ASP A 1 91 ? 5.822 4.404 9.141 1.00 97.44 91 ASP A C 1
ATOM 748 O O . ASP A 1 91 ? 6.179 3.900 8.078 1.00 97.44 91 ASP A O 1
ATOM 752 N N . ILE A 1 92 ? 4.542 4.671 9.407 1.00 97.12 92 ILE A N 1
ATOM 753 C CA . ILE A 1 92 ? 3.444 4.384 8.478 1.00 97.12 92 ILE A CA 1
ATOM 754 C C . ILE A 1 92 ? 3.664 5.091 7.136 1.00 97.12 92 ILE A C 1
ATOM 756 O O . ILE A 1 92 ? 3.590 4.440 6.093 1.00 97.12 92 ILE A O 1
ATOM 760 N N . LYS A 1 93 ? 3.993 6.392 7.154 1.00 95.50 93 LYS A N 1
ATOM 761 C CA . LYS A 1 93 ? 4.328 7.165 5.944 1.00 95.50 93 LYS A CA 1
ATOM 762 C C . LYS A 1 93 ? 5.455 6.514 5.149 1.00 95.50 93 LYS A C 1
ATOM 764 O O . LYS A 1 93 ? 5.360 6.331 3.935 1.00 95.50 93 LYS A O 1
ATOM 769 N N . PHE A 1 94 ? 6.526 6.144 5.846 1.00 95.56 94 PHE A N 1
ATOM 770 C CA . PHE A 1 94 ? 7.684 5.499 5.242 1.00 95.56 94 PHE A CA 1
ATOM 771 C C . PHE A 1 94 ? 7.323 4.142 4.618 1.00 95.56 94 PHE A C 1
ATOM 773 O O . PHE A 1 94 ? 7.697 3.863 3.477 1.00 95.56 94 PHE A O 1
ATOM 780 N N . PHE A 1 95 ? 6.550 3.312 5.321 1.00 96.56 95 PHE A N 1
ATOM 781 C CA . PHE A 1 95 ? 6.126 2.018 4.798 1.00 96.56 95 PHE A CA 1
ATOM 782 C C . PHE A 1 95 ? 5.174 2.154 3.617 1.00 96.56 95 PHE A C 1
ATOM 784 O O . PHE A 1 95 ? 5.373 1.461 2.622 1.00 96.56 95 PHE A O 1
ATOM 791 N N . GLN A 1 96 ? 4.191 3.055 3.674 1.00 95.19 96 GLN A N 1
ATOM 792 C CA . GLN A 1 96 ? 3.280 3.299 2.557 1.00 95.19 96 GLN A CA 1
ATOM 793 C C . GLN A 1 96 ? 4.054 3.688 1.299 1.00 95.19 96 GLN A C 1
ATOM 795 O O . GLN A 1 96 ? 3.814 3.108 0.243 1.00 95.19 96 GLN A O 1
ATOM 800 N N . LYS A 1 97 ? 5.042 4.582 1.422 1.00 94.12 97 LYS A N 1
ATOM 801 C CA . LYS A 1 97 ? 5.914 4.985 0.314 1.00 94.12 97 LYS A CA 1
ATOM 802 C C . LYS A 1 97 ? 6.580 3.787 -0.368 1.00 94.12 97 LYS A C 1
ATOM 804 O O . LYS A 1 97 ? 6.456 3.607 -1.578 1.00 94.12 97 LYS A O 1
ATOM 809 N N . ILE A 1 98 ? 7.250 2.936 0.407 1.00 93.88 98 ILE A N 1
ATOM 810 C CA . ILE A 1 98 ? 7.963 1.763 -0.124 1.00 93.88 98 ILE A CA 1
ATOM 811 C C . ILE A 1 98 ? 6.985 0.726 -0.680 1.00 93.88 98 ILE A C 1
ATOM 813 O O . ILE A 1 98 ? 7.231 0.111 -1.715 1.00 93.88 98 ILE A O 1
ATOM 817 N N . LYS A 1 99 ? 5.845 0.519 -0.019 1.00 94.44 99 LYS A N 1
ATOM 818 C CA . LYS A 1 99 ? 4.849 -0.476 -0.434 1.00 94.44 99 LYS A CA 1
ATOM 819 C C . LYS A 1 99 ? 4.074 -0.040 -1.670 1.00 94.44 99 LYS A C 1
ATOM 821 O O . LYS A 1 99 ? 3.731 -0.902 -2.481 1.00 94.44 99 LYS A O 1
ATOM 826 N N . PHE A 1 100 ? 3.871 1.261 -1.849 1.00 93.38 100 PHE A N 1
ATOM 827 C CA . PHE A 1 100 ? 3.397 1.849 -3.094 1.00 93.38 100 PHE A CA 1
ATOM 828 C C . PHE A 1 100 ? 4.450 1.717 -4.202 1.00 93.38 100 PHE A C 1
ATOM 830 O O . PHE A 1 100 ? 4.111 1.280 -5.300 1.00 93.38 100 PHE A O 1
ATOM 837 N N . LEU A 1 101 ? 5.731 1.981 -3.910 1.00 92.38 101 LEU A N 1
ATOM 838 C CA . LEU A 1 101 ? 6.821 1.760 -4.867 1.00 92.38 101 LEU A CA 1
ATOM 839 C C . LEU A 1 101 ? 6.866 0.295 -5.344 1.00 92.38 101 LEU A C 1
ATOM 841 O O . LEU A 1 101 ? 6.953 0.028 -6.541 1.00 92.38 101 LEU A O 1
ATOM 845 N N . ASN A 1 102 ? 6.722 -0.663 -4.427 1.00 91.69 102 ASN A N 1
ATOM 846 C CA . ASN A 1 102 ? 6.640 -2.087 -4.760 1.00 91.69 102 ASN A CA 1
ATOM 847 C C . ASN A 1 102 ? 5.418 -2.420 -5.621 1.00 91.69 102 ASN A C 1
ATOM 849 O O . ASN A 1 102 ? 5.516 -3.259 -6.514 1.00 91.69 102 ASN A O 1
ATOM 853 N N . PHE A 1 103 ? 4.277 -1.766 -5.381 1.00 93.19 103 PHE A N 1
ATOM 854 C CA . PHE A 1 103 ? 3.086 -1.928 -6.211 1.00 93.19 103 PHE A CA 1
ATOM 855 C C . PHE A 1 103 ? 3.338 -1.448 -7.645 1.00 93.19 103 PHE A C 1
ATOM 857 O O . PHE A 1 103 ? 3.090 -2.216 -8.577 1.00 93.19 103 PHE A O 1
ATOM 864 N N . ILE A 1 104 ? 3.872 -0.232 -7.829 1.00 92.12 104 ILE A N 1
ATOM 865 C CA . ILE A 1 104 ? 4.117 0.329 -9.168 1.00 92.12 104 ILE A CA 1
ATOM 866 C C . ILE A 1 104 ? 5.244 -0.399 -9.906 1.00 92.12 104 ILE A C 1
ATOM 868 O O . ILE A 1 104 ? 5.169 -0.524 -11.121 1.00 92.12 104 ILE A O 1
ATOM 872 N N . ARG A 1 105 ? 6.261 -0.918 -9.203 1.00 90.94 105 ARG A N 1
ATOM 873 C CA . ARG A 1 105 ? 7.376 -1.678 -9.798 1.00 90.94 105 ARG A CA 1
ATOM 874 C C . ARG A 1 105 ? 7.013 -3.116 -10.148 1.00 90.94 105 ARG A C 1
ATOM 876 O O . ARG A 1 105 ? 7.771 -3.769 -10.860 1.00 90.94 105 ARG A O 1
ATOM 883 N N . ASN A 1 106 ? 5.900 -3.646 -9.654 1.00 91.62 106 ASN A N 1
ATOM 884 C CA . ASN A 1 106 ? 5.549 -5.034 -9.918 1.00 91.62 106 ASN A CA 1
ATOM 885 C C . ASN A 1 106 ? 4.991 -5.191 -11.349 1.00 91.62 106 ASN A C 1
ATOM 887 O O . ASN A 1 106 ? 3.954 -4.595 -11.659 1.00 91.62 106 ASN A O 1
ATOM 891 N N . PRO A 1 107 ? 5.593 -6.027 -12.217 1.00 91.25 107 PRO A N 1
ATOM 892 C CA . PRO A 1 107 ? 5.119 -6.186 -13.591 1.00 91.25 107 PRO A CA 1
ATOM 893 C C . PRO A 1 107 ? 3.694 -6.756 -13.708 1.00 91.25 107 PRO A C 1
ATOM 895 O O . PRO A 1 107 ? 2.991 -6.480 -14.680 1.00 91.25 107 PRO A O 1
ATOM 898 N N . HIS A 1 108 ? 3.205 -7.491 -12.701 1.00 92.12 108 HIS A N 1
ATOM 899 C CA . HIS A 1 108 ? 1.811 -7.945 -12.663 1.00 92.12 108 HIS A CA 1
ATOM 900 C C . HIS A 1 108 ? 0.802 -6.797 -12.494 1.00 92.12 108 HIS A C 1
ATOM 902 O O . HIS A 1 108 ? -0.388 -6.981 -12.773 1.00 92.12 108 HIS A O 1
ATOM 908 N N . ASN A 1 109 ? 1.261 -5.616 -12.066 1.00 93.38 109 ASN A N 1
ATOM 909 C CA . ASN A 1 109 ? 0.435 -4.436 -11.841 1.00 93.38 109 ASN A CA 1
ATOM 910 C C . ASN A 1 109 ? 0.535 -3.387 -12.952 1.00 93.38 109 ASN A C 1
ATOM 912 O O . ASN A 1 109 ? -0.152 -2.382 -12.826 1.00 93.38 109 ASN A O 1
ATOM 916 N N . ILE A 1 110 ? 1.290 -3.598 -14.041 1.00 93.06 110 ILE A N 1
ATOM 917 C CA . ILE A 1 110 ? 1.507 -2.590 -15.107 1.00 93.06 110 ILE A CA 1
ATOM 918 C C . ILE A 1 110 ? 0.212 -1.866 -15.496 1.00 93.06 110 ILE A C 1
ATOM 920 O O . ILE A 1 110 ? 0.109 -0.649 -15.373 1.00 93.06 110 ILE A O 1
ATOM 924 N N . ARG A 1 111 ? -0.824 -2.614 -15.887 1.00 93.06 111 ARG A N 1
ATOM 925 C CA . ARG A 1 111 ? -2.116 -2.032 -16.289 1.00 93.06 111 ARG A CA 1
ATOM 926 C C . ARG A 1 111 ? -2.831 -1.305 -15.159 1.00 93.06 111 ARG A C 1
ATOM 928 O O . ARG A 1 111 ? -3.457 -0.280 -15.398 1.00 93.06 111 ARG A O 1
ATOM 935 N N . ARG A 1 112 ? -2.759 -1.841 -13.938 1.00 92.56 112 ARG A N 1
ATOM 936 C CA . ARG A 1 112 ? -3.400 -1.241 -12.761 1.00 92.56 112 ARG A CA 1
ATOM 937 C C . ARG A 1 112 ? -2.711 0.063 -12.379 1.00 92.56 112 ARG A C 1
ATOM 939 O O . ARG A 1 112 ? -3.397 1.048 -12.159 1.00 92.56 112 ARG A O 1
ATOM 946 N N . ALA A 1 113 ? -1.380 0.080 -12.371 1.00 92.31 113 ALA A N 1
ATOM 947 C CA . ALA A 1 113 ? -0.587 1.276 -12.131 1.00 92.31 113 ALA A CA 1
ATOM 948 C C . ALA A 1 113 ? -0.874 2.345 -13.196 1.00 92.31 113 ALA A C 1
ATOM 950 O O . ALA A 1 113 ? -1.171 3.480 -12.848 1.00 92.31 113 ALA A O 1
ATOM 951 N N . LEU A 1 114 ? -0.890 1.982 -14.484 1.00 91.81 114 LEU A N 1
ATOM 952 C CA . LEU A 1 114 ? -1.230 2.925 -15.555 1.00 91.81 114 LEU A CA 1
ATOM 953 C C . LEU A 1 114 ? -2.658 3.469 -15.439 1.00 91.81 114 LEU A C 1
ATOM 955 O O . LEU A 1 114 ? -2.854 4.664 -15.611 1.00 91.81 114 LEU A O 1
ATOM 959 N N . LYS A 1 115 ? -3.641 2.621 -15.108 1.00 91.62 115 LYS A N 1
ATOM 960 C CA . LYS A 1 115 ? -5.032 3.046 -14.884 1.00 91.62 115 LYS A CA 1
ATOM 961 C C . LYS A 1 115 ? -5.154 3.986 -13.679 1.00 91.62 115 LYS A C 1
ATOM 963 O O . LYS A 1 115 ? -5.916 4.942 -13.726 1.00 91.62 115 LYS A O 1
ATOM 968 N N . LEU A 1 116 ? -4.418 3.724 -12.601 1.00 89.38 116 LEU A N 1
ATOM 969 C CA . LEU A 1 116 ? -4.437 4.571 -11.407 1.00 89.38 116 LEU A CA 1
ATOM 970 C C . LEU A 1 116 ? -3.895 5.979 -11.698 1.00 89.38 116 LEU A C 1
ATOM 972 O O . LEU A 1 116 ? -4.375 6.961 -11.144 1.00 89.38 116 LEU A O 1
ATOM 976 N N . PHE A 1 117 ? -2.938 6.070 -12.621 1.00 87.25 117 PHE A N 1
ATOM 977 C CA . PHE A 1 117 ? -2.304 7.313 -13.057 1.00 87.25 117 PHE A CA 1
ATOM 978 C C . PHE A 1 117 ? -2.713 7.713 -14.476 1.00 87.25 117 PHE A C 1
ATOM 980 O O . PHE A 1 117 ? -1.944 8.341 -15.201 1.00 87.25 117 PHE A O 1
ATOM 987 N N . ASP A 1 118 ? -3.941 7.383 -14.881 1.00 84.38 118 ASP A N 1
ATOM 988 C CA . ASP A 1 118 ? -4.434 7.655 -16.235 1.00 84.38 118 ASP A CA 1
ATOM 989 C C . ASP A 1 118 ? -4.482 9.162 -16.543 1.00 84.38 118 ASP A C 1
ATOM 991 O O . ASP A 1 118 ? -4.249 9.586 -17.677 1.00 84.38 118 ASP A O 1
ATOM 995 N N . PHE A 1 119 ? -4.712 9.967 -15.497 1.00 79.75 119 PHE A N 1
ATOM 996 C CA . PHE A 1 119 ? -4.655 11.431 -15.519 1.00 79.75 119 PHE A CA 1
ATOM 997 C C . PHE A 1 119 ? -3.238 11.973 -15.748 1.00 79.75 119 PHE A C 1
ATOM 999 O O . PHE A 1 119 ? -3.076 13.111 -16.177 1.00 79.75 119 PHE A O 1
ATOM 1006 N N . ALA A 1 120 ? -2.212 11.167 -15.459 1.00 71.19 120 ALA A N 1
ATOM 1007 C CA . ALA A 1 120 ? -0.815 11.550 -15.580 1.00 71.19 120 ALA A CA 1
ATOM 1008 C C . ALA A 1 120 ? -0.184 11.119 -16.919 1.00 71.19 120 ALA A C 1
ATOM 1010 O O . ALA A 1 120 ? 1.015 11.304 -17.114 1.00 71.19 120 ALA A O 1
ATOM 1011 N N . ARG A 1 121 ? -0.961 10.550 -17.857 1.00 65.00 121 ARG A N 1
ATOM 1012 C CA . ARG A 1 121 ? -0.436 10.018 -19.132 1.00 65.00 121 ARG A CA 1
ATOM 1013 C C . ARG A 1 121 ? 0.300 11.051 -19.986 1.00 65.00 121 ARG A C 1
ATOM 1015 O O . ARG A 1 121 ? 1.262 10.685 -20.658 1.00 65.00 121 ARG A O 1
ATOM 1022 N N . ASP A 1 122 ? -0.120 12.312 -19.918 1.00 61.50 122 ASP A N 1
ATOM 1023 C CA . ASP A 1 122 ? 0.481 13.420 -20.670 1.00 61.50 122 ASP A CA 1
ATOM 1024 C C . ASP A 1 122 ? 1.571 14.166 -19.884 1.00 61.50 122 ASP A C 1
ATOM 1026 O O . ASP A 1 122 ? 2.165 15.114 -20.402 1.00 61.50 122 ASP A O 1
ATOM 1030 N N . TYR A 1 123 ? 1.867 13.761 -18.641 1.00 63.38 123 TYR A N 1
ATOM 1031 C CA . TYR A 1 123 ? 2.953 14.381 -17.891 1.00 63.38 123 TYR A CA 1
ATOM 1032 C C . TYR A 1 123 ? 4.290 14.005 -18.521 1.00 63.38 123 TYR A C 1
ATOM 1034 O O . TYR A 1 123 ? 4.735 12.854 -18.506 1.00 63.38 123 TYR A O 1
ATOM 1042 N N . ILE A 1 124 ? 4.955 15.018 -19.064 1.00 57.34 124 ILE A N 1
ATOM 1043 C CA . ILE A 1 124 ? 6.333 14.907 -19.508 1.00 57.34 124 ILE A CA 1
ATOM 1044 C C . ILE A 1 124 ? 7.204 14.932 -18.255 1.00 57.34 124 ILE A C 1
ATOM 1046 O O . ILE A 1 124 ? 7.209 15.904 -17.502 1.00 57.34 124 ILE A O 1
ATOM 1050 N N . VAL A 1 125 ? 7.961 13.859 -18.029 1.00 62.47 125 VAL A N 1
ATOM 1051 C CA . VAL A 1 125 ? 9.017 13.882 -17.017 1.00 62.47 125 VAL A CA 1
ATOM 1052 C C . VAL A 1 125 ? 10.090 14.857 -17.510 1.00 62.47 125 VAL A C 1
ATOM 1054 O O . VAL A 1 125 ? 10.715 14.636 -18.547 1.00 62.47 125 VAL A O 1
ATOM 1057 N N . HIS A 1 126 ? 10.273 15.966 -16.797 1.00 58.62 126 HIS A N 1
ATOM 1058 C CA . HIS A 1 126 ? 11.289 16.970 -17.102 1.00 58.62 126 HIS A CA 1
ATOM 1059 C C . HIS A 1 126 ? 12.549 16.701 -16.272 1.00 58.62 126 HIS A C 1
ATOM 1061 O O . HIS A 1 126 ? 12.790 17.369 -15.272 1.00 58.62 126 HIS A O 1
ATOM 1067 N N . GLY A 1 127 ? 13.347 15.708 -16.670 1.00 60.25 127 GLY A N 1
ATOM 1068 C CA . GLY A 1 127 ? 14.703 15.540 -16.144 1.00 60.25 127 GLY A CA 1
ATOM 1069 C C . GLY A 1 127 ? 15.717 16.300 -17.002 1.00 60.25 127 GLY A C 1
ATOM 1070 O O . GLY A 1 127 ? 15.654 16.267 -18.235 1.00 60.25 127 GLY A O 1
ATOM 1071 N N . THR A 1 128 ? 16.655 16.997 -16.362 1.00 61.25 128 THR A N 1
ATOM 1072 C CA . THR A 1 128 ? 17.727 17.743 -17.048 1.00 61.25 128 THR A CA 1
ATOM 1073 C C . THR A 1 128 ? 19.095 17.067 -16.927 1.00 61.25 128 THR A C 1
ATOM 1075 O O . THR A 1 128 ? 20.010 17.431 -17.665 1.00 61.25 128 THR A O 1
ATOM 1078 N N . GLY A 1 129 ? 19.238 16.056 -16.061 1.00 69.25 129 GLY A N 1
ATOM 1079 C CA . GLY A 1 129 ? 20.466 15.278 -15.907 1.00 69.25 129 GLY A CA 1
ATOM 1080 C C . GLY A 1 129 ? 20.809 14.373 -17.099 1.00 69.25 129 GLY A C 1
ATOM 1081 O O . GLY A 1 129 ? 19.940 13.886 -17.829 1.00 69.25 129 GLY A O 1
ATOM 1082 N N . GLY A 1 130 ? 22.108 14.105 -17.279 1.00 73.56 130 GLY A N 1
ATOM 1083 C CA . GLY A 1 130 ? 22.612 13.214 -18.334 1.00 73.56 130 GLY A CA 1
ATOM 1084 C C . GLY A 1 130 ? 22.045 11.794 -18.237 1.00 73.56 130 GLY A C 1
ATOM 1085 O O . GLY A 1 130 ? 21.663 11.214 -19.253 1.00 73.56 130 GLY A O 1
ATOM 1086 N N . ASP A 1 131 ? 21.885 11.277 -17.017 1.00 76.62 131 ASP A N 1
ATOM 1087 C CA . ASP A 1 131 ? 21.294 9.959 -16.761 1.00 76.62 131 ASP A CA 1
ATOM 1088 C C . ASP A 1 131 ? 19.838 9.865 -17.218 1.00 76.62 131 ASP A C 1
ATOM 1090 O O . ASP A 1 131 ? 19.444 8.861 -17.809 1.00 76.62 131 ASP A O 1
ATOM 1094 N N . PHE A 1 132 ? 19.042 10.916 -17.010 1.00 81.31 132 PHE A N 1
ATOM 1095 C CA . PHE A 1 132 ? 17.663 10.955 -17.488 1.00 81.31 132 PHE A CA 1
ATOM 1096 C C . PHE A 1 132 ? 17.590 10.808 -19.006 1.00 81.31 132 PHE A C 1
ATOM 1098 O O . PHE A 1 132 ? 16.819 10.001 -19.530 1.00 81.31 132 PHE A O 1
ATOM 1105 N N . GLN A 1 133 ? 18.435 11.557 -19.717 1.00 79.06 133 GLN A N 1
ATOM 1106 C CA . GLN A 1 133 ? 18.502 11.485 -21.171 1.00 79.06 133 GLN A CA 1
ATOM 1107 C C . GLN A 1 133 ? 19.015 10.129 -21.642 1.00 79.06 133 GLN A C 1
ATOM 1109 O O . GLN A 1 133 ? 18.522 9.613 -22.641 1.00 79.06 133 GLN A O 1
ATOM 1114 N N . LEU A 1 134 ? 19.960 9.509 -20.931 1.00 80.12 134 LEU A N 1
ATOM 1115 C CA . LEU A 1 134 ? 20.388 8.141 -21.221 1.00 80.12 134 LEU A CA 1
ATOM 1116 C C . LEU A 1 134 ? 19.247 7.140 -21.032 1.00 80.12 134 LEU A C 1
ATOM 1118 O O . LEU A 1 134 ? 19.086 6.267 -21.877 1.00 80.12 134 LEU A O 1
ATOM 1122 N N . ILE A 1 135 ? 18.421 7.288 -19.994 1.00 80.56 135 ILE A N 1
ATOM 1123 C CA . ILE A 1 135 ? 17.258 6.425 -19.746 1.00 80.56 135 ILE A CA 1
ATOM 1124 C C . ILE A 1 135 ? 16.202 6.597 -20.833 1.00 80.56 135 ILE A C 1
ATOM 1126 O O . ILE A 1 135 ? 15.750 5.606 -21.406 1.00 80.56 135 ILE A O 1
ATOM 1130 N N . LEU A 1 136 ? 15.838 7.833 -21.174 1.00 79.31 136 LEU A N 1
ATOM 1131 C CA . LEU A 1 136 ? 14.891 8.093 -22.257 1.00 79.31 136 LEU A CA 1
ATOM 1132 C C . LEU A 1 136 ? 15.424 7.602 -23.602 1.00 79.31 136 LEU A C 1
ATOM 1134 O O . LEU A 1 136 ? 14.702 6.943 -24.348 1.00 79.31 136 LEU A O 1
ATOM 1138 N N . ASN A 1 137 ? 16.694 7.868 -23.903 1.00 77.69 137 ASN A N 1
ATOM 1139 C CA . ASN A 1 137 ? 17.329 7.373 -25.116 1.00 77.69 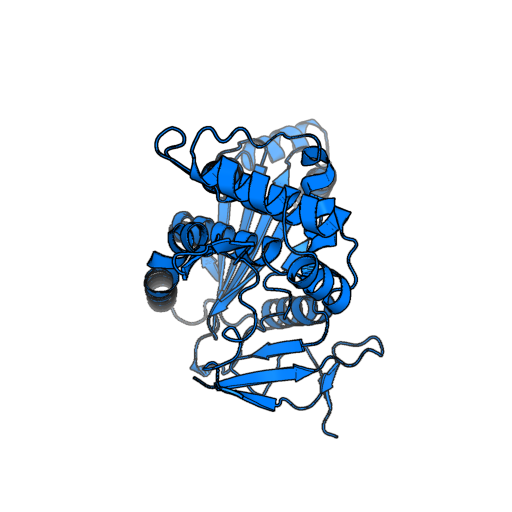137 ASN A CA 1
ATOM 1140 C C . ASN A 1 137 ? 17.393 5.853 -25.126 1.00 77.69 137 ASN A C 1
ATOM 1142 O O . ASN A 1 137 ? 17.170 5.271 -26.179 1.00 77.69 137 ASN A O 1
ATOM 1146 N N . ALA A 1 138 ? 17.662 5.207 -23.992 1.00 76.25 138 ALA A N 1
ATOM 1147 C CA . ALA A 1 138 ? 17.593 3.763 -23.879 1.00 76.25 138 ALA A CA 1
ATOM 1148 C C . ALA A 1 138 ? 16.171 3.296 -24.172 1.00 76.25 138 ALA A C 1
ATOM 1150 O O . ALA A 1 138 ? 16.024 2.455 -25.033 1.00 76.25 138 ALA A O 1
ATOM 1151 N N . LEU A 1 139 ? 15.117 3.881 -23.597 1.00 74.00 139 LEU A N 1
ATOM 1152 C CA . LEU A 1 139 ? 13.728 3.520 -23.921 1.00 74.00 139 LEU A CA 1
ATOM 1153 C C . LEU A 1 139 ? 13.388 3.689 -25.411 1.00 74.00 139 LEU A C 1
ATOM 1155 O O . LEU A 1 139 ? 12.753 2.815 -25.996 1.00 74.00 139 LEU A O 1
ATOM 1159 N N . ILE A 1 140 ? 13.851 4.773 -26.037 1.00 70.00 140 ILE A N 1
ATOM 1160 C CA . ILE A 1 140 ? 13.620 5.070 -27.461 1.00 70.00 140 ILE A CA 1
ATOM 1161 C C . ILE A 1 140 ? 14.432 4.135 -28.372 1.00 70.00 140 ILE A C 1
ATOM 1163 O O . ILE A 1 140 ? 13.937 3.687 -29.405 1.00 70.00 140 ILE A O 1
ATOM 1167 N N . LYS A 1 141 ? 15.686 3.846 -28.007 1.00 67.31 141 LYS A N 1
ATOM 1168 C CA . LYS A 1 141 ? 16.644 3.065 -28.807 1.00 67.31 141 LYS A CA 1
ATOM 1169 C C . LYS A 1 141 ? 16.661 1.574 -28.446 1.00 67.31 141 LYS A C 1
ATOM 1171 O O . LYS A 1 141 ? 17.375 0.822 -29.108 1.00 67.31 141 LYS A O 1
ATOM 1176 N N . ASN A 1 142 ? 15.953 1.141 -27.397 1.00 59.56 142 ASN A N 1
ATOM 1177 C CA . ASN A 1 142 ? 16.286 -0.111 -26.722 1.00 59.56 142 ASN A CA 1
ATOM 1178 C C . ASN A 1 142 ? 16.110 -1.356 -27.577 1.00 59.56 142 ASN A C 1
ATOM 1180 O O . ASN A 1 142 ? 15.164 -1.497 -28.355 1.00 59.56 142 ASN A O 1
ATOM 1184 N N . LYS A 1 143 ? 17.019 -2.305 -27.331 1.00 58.47 143 LYS A N 1
ATOM 1185 C CA . LYS A 1 143 ? 17.034 -3.650 -27.905 1.00 58.47 143 LYS A CA 1
ATOM 1186 C C . LYS A 1 143 ? 15.702 -4.342 -27.602 1.00 58.47 143 LYS A C 1
ATOM 1188 O O . LYS A 1 143 ? 15.367 -4.582 -26.444 1.00 58.47 143 LYS A O 1
ATOM 1193 N N . LYS A 1 144 ? 14.979 -4.701 -28.669 1.00 62.28 144 LYS A N 1
ATOM 1194 C CA . LYS A 1 144 ? 13.670 -5.383 -28.662 1.00 62.28 144 LYS A CA 1
ATOM 1195 C C . LYS A 1 144 ? 13.570 -6.530 -27.637 1.00 62.28 144 LYS A C 1
ATOM 1197 O O . LYS A 1 144 ? 12.519 -6.734 -27.056 1.00 62.28 144 LYS A O 1
ATOM 1202 N N . THR A 1 145 ? 14.669 -7.216 -27.321 1.00 72.88 145 THR A N 1
ATOM 1203 C CA . THR A 1 145 ? 14.698 -8.442 -26.509 1.00 72.88 145 THR A CA 1
ATOM 1204 C C . THR A 1 145 ? 14.185 -8.319 -25.067 1.00 72.88 145 THR A C 1
ATOM 1206 O O . THR A 1 145 ? 13.402 -9.174 -24.663 1.00 72.88 145 THR A O 1
ATOM 1209 N N . HIS A 1 146 ? 14.582 -7.303 -24.282 1.00 76.88 146 HIS A N 1
ATOM 1210 C CA . HIS A 1 146 ? 14.130 -7.182 -22.875 1.00 76.88 146 HIS A CA 1
ATOM 1211 C C . HIS A 1 146 ? 12.662 -6.766 -22.789 1.00 76.88 146 HIS A C 1
ATOM 1213 O O . HIS A 1 146 ? 11.848 -7.404 -22.124 1.00 76.88 146 HIS A O 1
ATOM 1219 N N . ARG A 1 147 ? 12.307 -5.730 -23.553 1.00 82.56 147 ARG A N 1
ATOM 1220 C CA . ARG A 1 147 ? 10.929 -5.258 -23.695 1.00 82.56 147 ARG A CA 1
ATOM 1221 C C . ARG A 1 147 ? 10.005 -6.380 -24.157 1.00 82.56 147 ARG A C 1
ATOM 1223 O O . ARG A 1 147 ? 8.970 -6.593 -23.535 1.00 82.56 147 ARG A O 1
ATOM 1230 N N . ASP A 1 148 ? 10.385 -7.118 -25.200 1.00 84.81 148 ASP A N 1
ATOM 1231 C CA . ASP A 1 148 ? 9.589 -8.224 -25.738 1.00 84.81 148 ASP A CA 1
ATOM 1232 C C . ASP A 1 148 ? 9.450 -9.366 -24.727 1.00 84.81 148 ASP A C 1
ATOM 1234 O O . ASP A 1 148 ? 8.387 -9.985 -24.659 1.00 84.81 148 ASP A O 1
ATOM 1238 N N . TYR A 1 149 ? 10.491 -9.639 -23.930 1.00 84.81 149 TYR A N 1
ATOM 1239 C CA . TYR A 1 149 ? 10.424 -10.614 -22.842 1.00 84.81 149 TYR A CA 1
ATOM 1240 C C . TYR A 1 149 ? 9.388 -10.197 -21.795 1.00 84.81 149 TYR A C 1
ATOM 1242 O O . TYR A 1 149 ? 8.454 -10.955 -21.546 1.00 84.81 149 TYR A O 1
ATOM 1250 N N . VAL A 1 150 ? 9.480 -8.981 -21.245 1.00 85.88 150 VAL A N 1
ATOM 1251 C CA . VAL A 1 150 ? 8.514 -8.480 -20.248 1.00 85.88 150 VAL A CA 1
ATOM 1252 C C . VAL A 1 150 ? 7.097 -8.440 -20.833 1.00 85.88 150 VAL A C 1
ATOM 1254 O O . VAL A 1 150 ? 6.158 -8.943 -20.215 1.00 85.88 150 VAL A O 1
ATOM 1257 N N . CYS A 1 151 ? 6.938 -7.919 -22.053 1.00 89.44 151 CYS A N 1
ATOM 1258 C CA . CYS A 1 151 ? 5.651 -7.859 -22.749 1.00 89.44 151 CYS A CA 1
ATOM 1259 C C . CYS A 1 151 ? 5.020 -9.246 -22.913 1.00 89.44 151 CYS A C 1
ATOM 1261 O O . CYS A 1 151 ? 3.834 -9.424 -22.640 1.00 89.44 151 CYS A O 1
ATOM 1263 N N . ARG A 1 152 ? 5.812 -10.251 -23.302 1.00 90.56 152 ARG A N 1
ATOM 1264 C CA . ARG A 1 152 ? 5.345 -11.631 -23.467 1.00 90.56 152 ARG A CA 1
ATOM 1265 C C . ARG A 1 152 ? 5.008 -12.292 -22.133 1.00 90.56 152 ARG A C 1
ATOM 1267 O O . ARG A 1 152 ? 3.960 -12.919 -22.032 1.00 90.56 152 ARG A O 1
ATOM 1274 N N . THR A 1 153 ? 5.877 -12.153 -21.134 1.00 89.31 153 THR A N 1
ATOM 1275 C CA . THR A 1 153 ? 5.736 -12.810 -19.827 1.00 89.31 153 THR A CA 1
ATOM 1276 C C . THR A 1 153 ? 4.523 -12.294 -19.060 1.00 89.31 153 THR A C 1
ATOM 1278 O O . THR A 1 153 ? 3.769 -13.084 -18.499 1.00 89.31 153 THR A O 1
ATOM 1281 N N . TYR A 1 154 ? 4.294 -10.979 -19.076 1.00 90.25 154 TYR A N 1
ATOM 1282 C CA . TYR A 1 154 ? 3.201 -10.346 -18.327 1.00 90.25 154 TYR A CA 1
ATOM 1283 C C . TYR A 1 154 ? 1.987 -10.002 -19.201 1.00 90.25 154 TYR A C 1
ATOM 1285 O O . TYR A 1 154 ? 1.004 -9.443 -18.715 1.00 90.25 154 TYR A O 1
ATOM 1293 N N . GLY A 1 155 ? 2.038 -10.359 -20.489 1.00 92.38 155 GLY A N 1
ATOM 1294 C CA . GLY A 1 155 ? 0.948 -10.176 -21.441 1.00 92.38 155 GLY A CA 1
ATOM 1295 C C . GLY A 1 155 ? 0.565 -8.712 -21.633 1.00 92.38 155 GLY A C 1
ATOM 1296 O O . GLY A 1 155 ? -0.628 -8.416 -21.672 1.00 92.38 155 GLY A O 1
ATOM 1297 N N . VAL A 1 156 ? 1.547 -7.809 -21.708 1.00 92.62 156 VAL A N 1
ATOM 1298 C CA . VAL A 1 156 ? 1.372 -6.362 -21.930 1.00 92.62 156 VAL A CA 1
ATOM 1299 C C . VAL A 1 156 ? 1.907 -5.946 -23.294 1.00 92.62 156 VAL A C 1
ATOM 1301 O O . VAL A 1 156 ? 2.752 -6.615 -23.883 1.00 92.62 156 VAL A O 1
ATOM 1304 N N . THR A 1 157 ? 1.396 -4.842 -23.824 1.00 92.00 157 THR A N 1
ATOM 1305 C CA . THR A 1 157 ? 1.875 -4.269 -25.077 1.00 92.00 157 THR A CA 1
ATOM 1306 C C . THR A 1 157 ? 3.166 -3.494 -24.861 1.00 92.00 157 THR A C 1
ATOM 1308 O O . THR A 1 157 ? 3.450 -2.957 -23.790 1.00 92.00 157 THR A O 1
ATOM 1311 N N . SER A 1 158 ? 3.910 -3.347 -25.948 1.00 88.19 158 SER A N 1
ATOM 1312 C CA . SER A 1 158 ? 5.088 -2.500 -26.026 1.00 88.19 158 SER A CA 1
ATOM 1313 C C . SER A 1 158 ? 4.794 -1.063 -25.552 1.00 88.19 158 SER A C 1
ATOM 1315 O O . SER A 1 158 ? 5.621 -0.480 -24.855 1.00 88.19 158 SER A O 1
ATOM 1317 N N . SER A 1 159 ? 3.625 -0.498 -25.880 1.00 87.62 159 SER A N 1
ATOM 1318 C CA . SER A 1 159 ? 3.233 0.849 -25.436 1.00 87.62 159 SER A CA 1
ATOM 1319 C C . SER A 1 159 ? 2.921 0.911 -23.939 1.00 87.62 159 SER A C 1
ATOM 1321 O O . SER A 1 159 ? 3.290 1.884 -23.290 1.00 87.62 159 SER A O 1
ATOM 1323 N N . GLU A 1 160 ? 2.256 -0.110 -23.387 1.00 90.50 160 GLU A N 1
ATOM 1324 C CA . GLU A 1 160 ? 2.002 -0.206 -21.942 1.00 90.50 160 GLU A CA 1
ATOM 1325 C C . GLU A 1 160 ? 3.328 -0.271 -21.170 1.00 90.50 160 GLU A C 1
ATOM 1327 O O . GLU A 1 160 ? 3.493 0.433 -20.179 1.00 90.50 160 GLU A O 1
ATOM 1332 N N . PHE A 1 161 ? 4.302 -1.049 -21.653 1.00 89.31 161 PHE A N 1
ATOM 1333 C CA . PHE A 1 161 ? 5.633 -1.117 -21.045 1.00 89.31 161 PHE A CA 1
ATOM 1334 C C . PHE A 1 161 ? 6.343 0.246 -21.025 1.00 89.31 161 PHE A C 1
ATOM 1336 O O . PHE A 1 161 ? 6.840 0.661 -19.981 1.00 89.31 161 PHE A O 1
ATOM 1343 N N . ASP A 1 162 ? 6.370 0.970 -22.148 1.00 85.94 162 ASP A N 1
ATOM 1344 C CA . ASP A 1 162 ? 7.060 2.266 -22.218 1.00 85.94 162 ASP A CA 1
ATOM 1345 C C . ASP A 1 162 ? 6.420 3.294 -21.276 1.00 85.94 162 ASP A C 1
ATOM 1347 O O . ASP A 1 162 ? 7.124 4.008 -20.558 1.00 85.94 162 ASP A O 1
ATOM 1351 N N . SER A 1 163 ? 5.084 3.362 -21.256 1.00 87.62 163 SER A N 1
ATOM 1352 C CA . SER A 1 163 ? 4.346 4.231 -20.334 1.00 87.62 163 SER A CA 1
ATOM 1353 C C . SER A 1 163 ? 4.604 3.855 -18.879 1.00 87.62 163 SER A C 1
ATOM 1355 O O . SER A 1 163 ? 4.713 4.728 -18.024 1.00 87.62 163 SER A O 1
ATOM 1357 N N . TRP A 1 164 ? 4.745 2.563 -18.593 1.00 90.75 164 TRP A N 1
ATOM 1358 C CA . TRP A 1 164 ? 5.024 2.076 -17.252 1.00 90.75 164 TRP A CA 1
ATOM 1359 C C . TRP A 1 164 ? 6.416 2.476 -16.759 1.00 90.75 164 TRP A C 1
ATOM 1361 O O . TRP A 1 164 ? 6.537 2.976 -15.642 1.00 90.75 164 TRP A O 1
ATOM 1371 N N . ILE A 1 165 ? 7.457 2.357 -17.590 1.00 88.38 165 ILE A N 1
ATOM 1372 C CA . ILE A 1 165 ? 8.792 2.830 -17.194 1.00 88.38 165 ILE A CA 1
ATOM 1373 C C . ILE A 1 165 ? 8.797 4.350 -16.990 1.00 88.38 165 ILE A C 1
ATOM 1375 O O . ILE A 1 165 ? 9.372 4.829 -16.014 1.00 88.38 165 ILE A O 1
ATOM 1379 N N . LYS A 1 166 ? 8.115 5.118 -17.852 1.00 86.69 166 LYS A N 1
ATOM 1380 C CA . LYS A 1 166 ? 7.963 6.575 -17.671 1.00 86.69 166 LYS A CA 1
ATOM 1381 C C . LYS A 1 166 ? 7.261 6.925 -16.359 1.00 86.69 166 LYS A C 1
ATOM 1383 O O . LYS A 1 166 ? 7.713 7.829 -15.663 1.00 86.69 166 LYS A O 1
ATOM 1388 N N . LEU A 1 167 ? 6.210 6.186 -16.000 1.00 89.25 167 LEU A N 1
ATOM 1389 C CA . LEU A 1 167 ? 5.517 6.346 -14.723 1.00 89.25 167 LEU A CA 1
ATOM 1390 C C . LEU A 1 167 ? 6.451 6.074 -13.537 1.00 89.25 167 LEU A C 1
ATOM 1392 O O . LEU A 1 167 ? 6.456 6.835 -12.577 1.00 89.25 167 LEU A O 1
ATOM 1396 N N . ILE A 1 168 ? 7.268 5.020 -13.594 1.00 90.69 168 ILE A N 1
ATOM 1397 C CA . ILE A 1 168 ? 8.242 4.743 -12.528 1.00 90.69 168 ILE A CA 1
ATOM 1398 C C . ILE A 1 168 ? 9.260 5.883 -12.432 1.00 90.69 168 ILE A C 1
ATOM 1400 O O . ILE A 1 168 ? 9.530 6.355 -11.330 1.00 90.69 168 ILE A O 1
ATOM 1404 N N . LEU A 1 169 ? 9.787 6.358 -13.565 1.00 87.75 169 LEU A N 1
ATOM 1405 C CA . LEU A 1 169 ? 10.740 7.472 -13.600 1.00 87.75 169 LEU A CA 1
ATOM 1406 C C . LEU A 1 169 ? 10.170 8.750 -12.996 1.00 87.75 169 LEU A C 1
ATOM 1408 O O . LEU A 1 169 ? 10.881 9.405 -12.244 1.00 87.75 169 LEU A O 1
ATOM 1412 N N . LEU A 1 170 ? 8.901 9.067 -13.267 1.00 87.31 170 LEU A N 1
ATOM 1413 C CA . LEU A 1 170 ? 8.215 10.201 -12.645 1.00 87.31 170 LEU A CA 1
ATOM 1414 C C . LEU A 1 170 ? 8.321 10.155 -11.114 1.00 87.31 170 LEU A C 1
ATOM 1416 O O . LEU A 1 170 ? 8.503 11.187 -10.483 1.00 87.31 170 LEU A O 1
ATOM 1420 N N . PHE A 1 171 ? 8.223 8.967 -10.514 1.00 89.38 171 PHE A N 1
ATOM 1421 C CA . PHE A 1 171 ? 8.236 8.818 -9.062 1.00 89.38 171 PHE A CA 1
ATOM 1422 C C . PHE A 1 171 ? 9.629 8.764 -8.445 1.00 89.38 171 PHE A C 1
ATOM 1424 O O . PHE A 1 171 ? 9.812 9.282 -7.344 1.00 89.38 171 PHE A O 1
ATOM 1431 N N . VAL A 1 172 ? 10.584 8.108 -9.110 1.00 88.88 172 VAL A N 1
ATOM 1432 C CA . VAL A 1 172 ? 11.867 7.739 -8.487 1.00 88.88 172 VAL A CA 1
ATOM 1433 C C . VAL A 1 172 ? 13.063 8.523 -8.995 1.00 88.88 172 VAL A C 1
ATOM 1435 O O . VAL A 1 172 ? 14.119 8.443 -8.378 1.00 88.88 172 VAL A O 1
ATOM 1438 N N . TYR A 1 173 ? 12.947 9.225 -10.122 1.00 87.00 173 TYR A N 1
ATOM 1439 C CA . TYR A 1 173 ? 14.070 9.987 -10.650 1.00 87.00 173 TYR A CA 1
ATOM 1440 C C . TYR A 1 173 ? 14.323 11.230 -9.791 1.00 87.00 173 TYR A C 1
ATOM 1442 O O . TYR A 1 173 ? 13.398 11.961 -9.441 1.00 87.00 173 TYR A O 1
ATOM 1450 N N . PHE A 1 174 ? 15.594 11.466 -9.484 1.00 84.44 174 PHE A N 1
ATOM 1451 C CA . PHE A 1 174 ? 16.098 12.671 -8.840 1.00 84.44 174 PHE A CA 1
ATOM 1452 C C . PHE A 1 174 ? 17.545 12.911 -9.300 1.00 84.44 174 PHE A C 1
ATOM 1454 O O . PHE A 1 174 ? 18.235 11.970 -9.709 1.00 84.44 174 PHE A O 1
ATOM 1461 N N . ASP A 1 175 ? 17.985 14.165 -9.274 1.00 80.75 175 ASP A N 1
ATOM 1462 C CA . ASP A 1 175 ? 19.339 14.599 -9.634 1.00 80.75 175 ASP A CA 1
ATOM 1463 C C . ASP A 1 175 ? 19.718 15.873 -8.863 1.00 80.75 175 ASP A C 1
ATOM 1465 O O . ASP A 1 175 ? 18.955 16.338 -8.021 1.00 80.75 175 ASP A O 1
ATOM 1469 N N . ASP A 1 176 ? 20.884 16.457 -9.142 1.00 72.62 176 ASP A N 1
ATOM 1470 C CA . ASP A 1 176 ? 21.361 17.655 -8.435 1.00 72.62 176 ASP A CA 1
ATOM 1471 C C . ASP A 1 176 ? 20.391 18.856 -8.523 1.00 72.62 176 ASP A C 1
ATOM 1473 O O . ASP A 1 176 ? 20.415 19.729 -7.656 1.00 72.62 176 ASP A O 1
ATOM 1477 N N . ASN A 1 177 ? 19.513 18.904 -9.536 1.00 69.31 177 ASN A N 1
ATOM 1478 C CA . ASN A 1 177 ? 18.487 19.943 -9.680 1.00 69.31 177 ASN A CA 1
ATOM 1479 C C . ASN A 1 177 ? 17.158 19.563 -9.002 1.00 69.31 177 ASN A C 1
ATOM 1481 O O . ASN A 1 177 ? 16.363 20.443 -8.667 1.00 69.31 177 ASN A O 1
ATOM 1485 N N . MET A 1 178 ? 16.903 18.269 -8.795 1.00 68.56 178 MET A N 1
ATOM 1486 C CA . MET A 1 178 ? 15.752 17.733 -8.065 1.00 68.56 178 MET A CA 1
ATOM 1487 C C . MET A 1 178 ? 16.217 17.072 -6.768 1.00 68.56 178 MET A C 1
ATOM 1489 O O . MET A 1 178 ? 16.466 15.873 -6.732 1.00 68.56 178 MET A O 1
ATOM 1493 N N . MET A 1 179 ? 16.282 17.847 -5.681 1.00 69.50 179 MET A N 1
ATOM 1494 C CA . MET A 1 179 ? 16.837 17.374 -4.404 1.00 69.50 179 MET A CA 1
ATOM 1495 C C . MET A 1 179 ? 16.119 16.152 -3.807 1.00 69.50 179 MET A C 1
ATOM 1497 O O . MET A 1 179 ? 16.746 15.415 -3.055 1.00 69.50 179 MET A O 1
ATOM 1501 N N . ASN A 1 180 ? 14.831 15.941 -4.118 1.00 79.50 180 ASN A N 1
ATOM 1502 C CA . ASN A 1 180 ? 14.059 14.783 -3.661 1.00 79.50 180 ASN A CA 1
ATOM 1503 C C . ASN A 1 180 ? 13.173 14.213 -4.789 1.00 79.50 180 ASN A C 1
ATOM 1505 O O . ASN A 1 180 ? 12.657 14.989 -5.601 1.00 79.50 180 ASN A O 1
ATOM 1509 N N . PRO A 1 181 ? 12.929 12.889 -4.810 1.00 85.50 181 PRO A N 1
ATOM 1510 C CA . PRO A 1 181 ? 11.980 12.256 -5.725 1.00 85.50 181 PRO A CA 1
ATOM 1511 C C . PRO A 1 181 ? 10.546 12.785 -5.561 1.00 85.50 181 PRO A C 1
ATOM 1513 O O . PRO A 1 181 ? 10.083 13.029 -4.445 1.00 85.50 181 PRO A O 1
ATOM 1516 N N . THR A 1 182 ? 9.777 12.864 -6.654 1.00 87.31 182 THR A N 1
ATOM 1517 C CA . THR A 1 182 ? 8.358 13.286 -6.615 1.00 87.31 182 THR A CA 1
ATOM 1518 C C . THR A 1 182 ? 7.502 12.404 -5.705 1.00 87.31 182 THR A C 1
ATOM 1520 O O . THR A 1 182 ? 6.549 12.887 -5.090 1.00 87.31 182 THR A O 1
ATOM 1523 N N . LEU A 1 183 ? 7.855 11.121 -5.574 1.00 90.62 183 LEU A N 1
ATOM 1524 C CA . LEU A 1 183 ? 7.167 10.196 -4.680 1.00 90.62 183 LEU A CA 1
ATOM 1525 C C . LEU A 1 183 ? 7.162 10.670 -3.218 1.00 90.62 183 LEU A C 1
ATOM 1527 O O . LEU A 1 183 ? 6.156 10.482 -2.536 1.00 90.62 183 LEU A O 1
ATOM 1531 N N . ASP A 1 184 ? 8.241 11.300 -2.744 1.00 89.94 184 ASP A N 1
ATOM 1532 C CA . ASP A 1 184 ? 8.309 11.805 -1.368 1.00 89.94 184 ASP A CA 1
ATOM 1533 C C . ASP A 1 184 ? 7.283 12.910 -1.137 1.00 89.94 184 ASP A C 1
ATOM 1535 O O . ASP A 1 184 ? 6.514 12.845 -0.179 1.00 89.94 184 ASP A O 1
ATOM 1539 N N . GLY A 1 185 ? 7.218 13.878 -2.056 1.00 89.56 185 GLY A N 1
ATOM 1540 C CA . GLY A 1 185 ? 6.238 14.961 -2.003 1.00 89.56 185 GLY A CA 1
ATOM 1541 C C . GLY A 1 185 ? 4.804 14.437 -2.053 1.00 89.56 185 GLY A C 1
ATOM 1542 O O . GLY A 1 185 ? 3.992 14.800 -1.208 1.00 89.56 185 GLY A O 1
ATOM 1543 N N . MET A 1 186 ? 4.504 13.523 -2.983 1.00 90.00 186 MET A N 1
ATOM 1544 C CA . MET A 1 186 ? 3.164 12.938 -3.104 1.00 90.00 186 MET A CA 1
ATOM 1545 C C . MET A 1 186 ? 2.731 12.219 -1.820 1.00 90.00 186 MET A C 1
ATOM 1547 O O . MET A 1 186 ? 1.611 12.418 -1.353 1.00 90.00 186 MET A O 1
ATOM 1551 N N . MET A 1 187 ? 3.609 11.394 -1.239 1.00 91.31 187 MET A N 1
ATOM 1552 C CA . MET A 1 187 ? 3.301 10.677 0.002 1.00 91.31 187 MET A CA 1
ATOM 1553 C C . MET A 1 187 ? 3.111 11.633 1.173 1.00 91.31 187 MET A C 1
ATOM 1555 O O . MET A 1 187 ? 2.252 11.401 2.014 1.00 91.31 187 MET A O 1
ATOM 1559 N N . ASP A 1 188 ? 3.867 12.725 1.225 1.00 91.81 188 ASP A N 1
ATOM 1560 C CA . ASP A 1 188 ? 3.716 13.727 2.270 1.00 91.81 188 ASP A CA 1
ATOM 1561 C C . ASP A 1 188 ? 2.375 14.464 2.206 1.00 91.81 188 ASP A C 1
ATOM 1563 O O . ASP A 1 188 ? 1.755 14.686 3.253 1.00 91.81 188 ASP A O 1
ATOM 1567 N N . GLU A 1 189 ? 1.918 14.811 1.002 1.00 91.56 189 GLU A N 1
ATOM 1568 C CA . GLU A 1 189 ? 0.664 15.539 0.799 1.00 91.56 189 GLU A CA 1
ATOM 1569 C C . GLU A 1 189 ? -0.552 14.753 1.291 1.00 91.56 189 GLU A C 1
ATOM 1571 O O . GLU A 1 189 ? -1.408 15.332 1.959 1.00 91.56 189 GLU A O 1
ATOM 1576 N N . PHE A 1 190 ? -0.590 13.428 1.107 1.00 91.12 190 PHE A N 1
ATOM 1577 C CA . PHE A 1 190 ? -1.688 12.592 1.614 1.00 91.12 190 PHE A CA 1
ATOM 1578 C C . PHE A 1 190 ? -1.926 12.721 3.129 1.00 91.12 190 PHE A C 1
ATOM 1580 O O . PHE A 1 190 ? -3.047 12.544 3.601 1.00 91.12 190 PHE A O 1
ATOM 1587 N N . PHE A 1 191 ? -0.893 13.059 3.904 1.00 92.44 191 PHE A N 1
ATOM 1588 C CA . PHE A 1 191 ? -1.012 13.247 5.352 1.00 92.44 191 PHE A CA 1
ATOM 1589 C C . PHE A 1 191 ? -1.039 14.716 5.784 1.00 92.44 191 PHE A C 1
ATOM 1591 O O . PHE A 1 191 ? -1.267 14.992 6.966 1.00 92.44 191 PHE A O 1
ATOM 1598 N N . LYS A 1 192 ? -0.751 15.662 4.886 1.00 93.62 192 LYS A N 1
ATOM 1599 C CA . LYS A 1 192 ? -0.789 17.106 5.173 1.00 93.62 192 LYS A CA 1
ATOM 1600 C C . LYS A 1 192 ? -2.104 17.742 4.725 1.00 93.62 192 LYS A C 1
ATOM 1602 O O . LYS A 1 192 ? -2.545 18.689 5.377 1.00 93.62 192 LYS A O 1
ATOM 1607 N N . ALA A 1 193 ? -2.715 17.219 3.663 1.00 93.81 193 ALA A N 1
ATOM 1608 C CA . ALA A 1 193 ? -3.960 17.720 3.102 1.00 93.81 193 ALA A CA 1
ATOM 1609 C C . ALA A 1 193 ? -5.070 17.738 4.158 1.00 93.81 193 ALA A C 1
ATOM 1611 O O . ALA A 1 193 ? -5.345 16.741 4.829 1.00 93.81 193 ALA A O 1
ATOM 1612 N N . LYS A 1 194 ? -5.709 18.897 4.307 1.00 94.44 194 LYS A N 1
ATOM 1613 C CA . LYS A 1 194 ? -6.802 19.106 5.266 1.00 94.44 194 LYS A CA 1
ATOM 1614 C C . LYS A 1 194 ? -8.111 18.529 4.740 1.00 94.44 194 LYS A C 1
ATOM 1616 O O . LYS A 1 194 ? -8.987 18.163 5.508 1.00 94.44 194 LYS A O 1
ATOM 1621 N N . GLU A 1 195 ? -8.227 18.425 3.428 1.00 94.62 195 GLU A N 1
ATOM 1622 C CA . GLU A 1 195 ? -9.350 17.861 2.690 1.00 94.62 195 GLU A CA 1
ATOM 1623 C C . GLU A 1 195 ? -9.479 16.347 2.903 1.00 94.62 195 GLU A C 1
ATOM 1625 O O . GLU A 1 195 ? -10.503 15.760 2.546 1.00 94.62 195 GLU A O 1
ATOM 1630 N N . LEU A 1 196 ? -8.451 15.719 3.481 1.00 94.06 196 LEU A N 1
ATOM 1631 C CA . LEU A 1 196 ? -8.396 14.295 3.755 1.00 94.06 196 LEU A CA 1
ATOM 1632 C C . LEU A 1 196 ? -8.551 14.005 5.248 1.00 94.06 196 LEU A C 1
ATOM 1634 O O . LEU A 1 196 ? -8.048 14.723 6.114 1.00 94.06 196 LEU A O 1
ATOM 1638 N N . HIS A 1 197 ? -9.191 12.878 5.521 1.00 93.88 197 HIS A N 1
ATOM 1639 C CA . HIS A 1 197 ? -9.117 12.165 6.783 1.00 93.88 197 HIS A CA 1
ATOM 1640 C C . HIS A 1 197 ? -8.313 10.881 6.571 1.00 93.88 197 HIS A C 1
ATOM 1642 O O . HIS A 1 197 ? -8.532 10.178 5.587 1.00 93.88 197 HIS A O 1
ATOM 1648 N N . THR A 1 198 ? -7.373 10.570 7.465 1.00 95.12 198 THR A N 1
ATOM 1649 C CA . THR A 1 198 ? -6.566 9.345 7.360 1.00 95.12 198 THR A CA 1
ATOM 1650 C C . THR A 1 198 ? -6.901 8.382 8.488 1.00 95.12 198 THR A C 1
ATOM 1652 O O . THR A 1 198 ? -6.729 8.718 9.660 1.00 95.12 198 THR A O 1
ATOM 1655 N N . ALA A 1 199 ? -7.306 7.166 8.135 1.00 95.69 199 ALA A N 1
ATOM 1656 C CA . ALA A 1 199 ? -7.500 6.072 9.075 1.00 95.69 199 ALA A CA 1
ATOM 1657 C C . ALA A 1 199 ? -6.434 4.996 8.845 1.00 95.69 199 ALA A C 1
ATOM 1659 O O . ALA A 1 199 ? -6.166 4.604 7.709 1.00 95.69 199 ALA A O 1
ATOM 1660 N N . VAL A 1 200 ? -5.819 4.517 9.925 1.00 98.12 200 VAL A N 1
ATOM 1661 C CA . VAL A 1 200 ? -4.774 3.494 9.884 1.00 98.12 200 VAL A CA 1
ATOM 1662 C C . VAL A 1 200 ? -5.042 2.424 10.929 1.00 98.12 200 VAL A C 1
ATOM 1664 O O . VAL A 1 200 ? -5.214 2.701 12.118 1.00 98.12 200 VAL A O 1
ATOM 1667 N N . ILE A 1 201 ? -5.011 1.181 10.473 1.00 98.44 201 ILE A N 1
ATOM 1668 C CA . ILE A 1 201 ? -5.056 -0.021 11.289 1.00 98.44 201 ILE A CA 1
ATOM 1669 C C . ILE A 1 201 ? -3.688 -0.684 11.195 1.00 98.44 201 ILE A C 1
ATOM 1671 O O . ILE A 1 201 ? -3.265 -1.110 10.122 1.00 98.44 201 ILE A O 1
ATOM 1675 N N . ILE A 1 202 ? -3.005 -0.796 12.327 1.00 98.56 202 ILE A N 1
ATOM 1676 C CA . ILE A 1 202 ? -1.826 -1.642 12.488 1.00 98.56 202 ILE A CA 1
ATOM 1677 C C . ILE A 1 202 ? -2.310 -2.936 13.139 1.00 98.56 202 ILE A C 1
ATOM 1679 O O . ILE A 1 202 ? -2.709 -2.929 14.297 1.00 98.56 202 ILE A O 1
ATOM 1683 N N . ALA A 1 203 ? -2.287 -4.050 12.420 1.00 98.19 203 ALA A N 1
ATOM 1684 C CA . ALA A 1 203 ? -2.636 -5.344 12.992 1.00 98.19 203 ALA A CA 1
ATOM 1685 C C . ALA A 1 203 ? -1.354 -6.073 13.404 1.00 98.19 203 ALA A C 1
ATOM 1687 O O . ALA A 1 203 ? -0.481 -6.324 12.564 1.00 98.19 203 ALA A O 1
ATOM 1688 N N . TYR A 1 204 ? -1.229 -6.378 14.695 1.00 97.50 204 TYR A N 1
ATOM 1689 C CA . TYR A 1 204 ? -0.059 -7.017 15.290 1.00 97.50 204 TYR A CA 1
ATOM 1690 C C . TYR A 1 204 ? -0.425 -8.357 15.935 1.00 97.50 204 TYR A C 1
ATOM 1692 O O . TYR A 1 204 ? -1.343 -8.450 16.748 1.00 97.50 204 TYR A O 1
ATOM 1700 N N . TYR A 1 205 ? 0.337 -9.393 15.593 1.00 95.19 205 TYR A N 1
ATOM 1701 C CA . TYR A 1 205 ? 0.136 -10.769 16.036 1.00 95.19 205 TYR A CA 1
ATOM 1702 C C . TYR A 1 205 ? 1.379 -11.234 16.797 1.00 95.19 205 TYR A C 1
ATOM 1704 O O . TYR A 1 205 ? 2.401 -11.519 16.163 1.00 95.19 205 TYR A O 1
ATOM 1712 N N . PRO A 1 206 ? 1.328 -11.311 18.138 1.00 91.31 206 PRO A N 1
ATOM 1713 C CA . PRO A 1 206 ? 2.434 -11.829 18.939 1.00 91.31 206 PRO A CA 1
ATOM 1714 C C . PRO A 1 206 ? 2.904 -13.205 18.439 1.00 91.31 206 PRO A C 1
ATOM 1716 O O . PRO A 1 206 ? 2.100 -14.003 17.944 1.00 91.31 206 PRO A O 1
ATOM 1719 N N . GLU A 1 207 ? 4.206 -13.493 18.522 1.00 85.75 207 GLU A N 1
ATOM 1720 C CA . GLU A 1 207 ? 4.798 -14.693 17.902 1.00 85.75 207 GLU A CA 1
ATOM 1721 C C . GLU A 1 207 ? 4.191 -16.003 18.429 1.00 85.75 207 GLU A C 1
ATOM 1723 O O . GLU A 1 207 ? 4.124 -17.009 17.714 1.00 85.75 207 GLU A O 1
ATOM 1728 N N . GLU A 1 208 ? 3.699 -15.977 19.664 1.00 87.06 208 GLU A N 1
ATOM 1729 C CA . GLU A 1 208 ? 3.070 -17.082 20.378 1.00 87.06 208 GLU A CA 1
ATOM 1730 C C . GLU A 1 208 ? 1.777 -17.547 19.695 1.00 87.06 208 GLU A C 1
ATOM 1732 O O . GLU A 1 208 ? 1.460 -18.738 19.727 1.00 87.06 208 GLU A O 1
ATOM 1737 N N . THR A 1 209 ? 1.070 -16.635 19.018 1.00 86.25 209 THR A N 1
ATOM 1738 C CA . THR A 1 209 ? -0.198 -16.911 18.318 1.00 86.25 209 THR A CA 1
ATOM 1739 C C . THR A 1 209 ? -0.000 -17.787 17.080 1.00 86.25 209 THR A C 1
ATOM 1741 O O . THR A 1 209 ? -0.928 -18.459 16.631 1.00 86.25 209 THR A O 1
ATOM 1744 N N . ARG A 1 210 ? 1.217 -17.802 16.508 1.00 85.69 210 ARG A N 1
ATOM 1745 C CA . ARG A 1 210 ? 1.561 -18.476 15.237 1.00 85.69 210 ARG A CA 1
ATOM 1746 C C . ARG A 1 210 ? 0.684 -18.058 14.048 1.00 85.69 210 ARG A C 1
ATOM 1748 O O . ARG A 1 210 ? 0.631 -18.767 13.036 1.00 85.69 210 ARG A O 1
ATOM 1755 N N . LYS A 1 211 ? 0.026 -16.907 14.149 1.00 91.75 211 LYS A N 1
ATOM 1756 C CA . LYS A 1 211 ? -0.733 -16.276 13.074 1.00 91.75 211 LYS A CA 1
ATOM 1757 C C . LYS A 1 211 ? 0.214 -15.456 12.205 1.00 91.75 211 LYS A C 1
ATOM 1759 O O . LYS A 1 211 ? 1.186 -14.888 12.696 1.00 91.75 211 LYS A O 1
ATOM 1764 N N . SER A 1 212 ? -0.018 -15.446 10.894 1.00 93.38 212 SER A N 1
ATOM 1765 C CA . SER A 1 212 ? 0.860 -14.728 9.970 1.00 93.38 212 SER A CA 1
ATOM 1766 C C . SER A 1 212 ? 0.070 -14.089 8.831 1.00 93.38 212 SER A C 1
ATOM 1768 O O . SER A 1 212 ? -0.732 -14.792 8.203 1.00 93.38 212 SER A O 1
ATOM 1770 N N . PRO A 1 213 ? 0.304 -12.797 8.535 1.00 95.75 213 PRO A N 1
ATOM 1771 C CA . PRO A 1 213 ? -0.260 -12.164 7.358 1.00 95.75 213 PRO A CA 1
ATOM 1772 C C . PRO A 1 213 ? 0.373 -12.740 6.089 1.00 95.75 213 PRO A C 1
ATOM 1774 O O . PRO A 1 213 ? 1.561 -13.080 6.058 1.00 95.75 213 PRO A O 1
ATOM 1777 N N . LEU A 1 214 ? -0.423 -12.835 5.029 1.00 95.38 214 LEU A N 1
ATOM 1778 C CA . LEU A 1 214 ? 0.049 -13.207 3.701 1.00 95.38 214 LEU A CA 1
ATOM 1779 C C . LEU A 1 214 ? 0.796 -12.059 3.011 1.00 95.38 214 LEU A C 1
ATOM 1781 O O . LEU A 1 214 ? 0.690 -10.894 3.380 1.00 95.38 214 LEU A O 1
ATOM 1785 N N . ILE A 1 215 ? 1.549 -12.406 1.971 1.00 95.06 215 ILE A N 1
ATOM 1786 C CA . ILE A 1 215 ? 2.128 -11.464 1.013 1.00 95.06 215 ILE A CA 1
ATOM 1787 C C . ILE A 1 215 ? 1.649 -11.885 -0.378 1.00 95.06 215 ILE A C 1
ATOM 1789 O O . ILE A 1 215 ? 1.905 -13.029 -0.768 1.00 95.06 215 ILE A O 1
ATOM 1793 N N . PRO A 1 216 ? 0.966 -11.017 -1.136 1.00 93.88 216 PRO A N 1
ATOM 1794 C CA . PRO A 1 216 ? 0.568 -11.341 -2.495 1.00 93.88 216 PRO A CA 1
ATOM 1795 C C . PRO A 1 216 ? 1.756 -11.226 -3.463 1.00 93.88 216 PRO A C 1
ATOM 1797 O O . PRO A 1 216 ? 2.634 -10.378 -3.298 1.00 93.88 216 PRO A O 1
ATOM 1800 N N . ASP A 1 217 ? 1.780 -12.039 -4.519 1.00 91.38 217 ASP A N 1
ATOM 1801 C CA . ASP A 1 217 ? 2.748 -11.924 -5.628 1.00 91.38 217 ASP A CA 1
ATOM 1802 C C . ASP A 1 217 ? 2.681 -10.599 -6.411 1.00 91.38 217 ASP A C 1
ATOM 1804 O O . ASP A 1 217 ? 3.620 -10.261 -7.131 1.00 91.38 217 ASP A O 1
ATOM 1808 N N . VAL A 1 218 ? 1.623 -9.810 -6.213 1.00 90.62 218 VAL A N 1
ATOM 1809 C CA . VAL A 1 218 ? 1.498 -8.428 -6.703 1.00 90.62 218 VAL A CA 1
ATOM 1810 C C . VAL A 1 218 ? 2.104 -7.377 -5.754 1.00 90.62 218 VAL A C 1
ATOM 1812 O O . VAL A 1 218 ? 2.009 -6.179 -6.013 1.00 90.62 218 VAL A O 1
ATOM 1815 N N . GLY A 1 219 ? 2.745 -7.797 -4.658 1.00 90.00 219 GLY A N 1
ATOM 1816 C CA . GLY A 1 219 ? 3.440 -6.934 -3.698 1.00 90.00 219 GLY A CA 1
ATOM 1817 C C . GLY A 1 219 ? 2.532 -6.401 -2.588 1.00 90.00 219 GLY A C 1
ATOM 1818 O O . GLY A 1 219 ? 2.635 -6.842 -1.444 1.00 90.00 219 GLY A O 1
ATOM 1819 N N . SER A 1 220 ? 1.642 -5.469 -2.927 1.00 92.44 220 SER A N 1
ATOM 1820 C CA . SER A 1 220 ? 0.744 -4.797 -1.976 1.00 92.44 220 SER A CA 1
ATOM 1821 C C . SER A 1 220 ? -0.690 -4.791 -2.502 1.00 92.44 220 SER A C 1
ATOM 1823 O O . SER A 1 220 ? -0.911 -4.719 -3.712 1.00 92.44 220 SER A O 1
ATOM 1825 N N . VAL A 1 221 ? -1.670 -4.821 -1.598 1.00 93.31 221 VAL A N 1
ATOM 1826 C CA . VAL A 1 221 ? -3.063 -4.531 -1.947 1.00 93.31 221 VAL A CA 1
ATOM 1827 C C . VAL A 1 221 ? -3.194 -3.013 -2.038 1.00 93.31 221 VAL A C 1
ATOM 1829 O O . VAL A 1 221 ? -3.029 -2.312 -1.043 1.00 93.31 221 VAL A O 1
ATOM 1832 N N . VAL A 1 222 ? -3.469 -2.514 -3.238 1.00 91.88 222 VAL A N 1
ATOM 1833 C CA . VAL A 1 222 ? -3.828 -1.113 -3.488 1.00 91.88 222 VAL A CA 1
ATOM 1834 C C . VAL A 1 222 ? -5.149 -1.131 -4.241 1.00 91.88 222 VAL A C 1
ATOM 1836 O O . VAL A 1 222 ? -5.241 -1.778 -5.289 1.00 91.88 222 VAL A O 1
ATOM 1839 N N . ASN A 1 223 ? -6.177 -0.506 -3.680 1.00 87.62 223 ASN A N 1
ATOM 1840 C CA . ASN A 1 223 ? -7.503 -0.411 -4.286 1.00 87.62 223 ASN A CA 1
ATOM 1841 C C . ASN A 1 223 ? -7.624 0.855 -5.151 1.00 87.62 223 ASN A C 1
ATOM 1843 O O . ASN A 1 223 ? -6.793 1.758 -5.066 1.00 87.62 223 ASN A O 1
ATOM 1847 N N . ASP A 1 224 ? -8.663 0.919 -5.987 1.00 82.81 224 ASP A N 1
ATOM 1848 C CA . ASP A 1 224 ? -8.912 2.065 -6.878 1.00 82.81 224 ASP A CA 1
ATOM 1849 C C . ASP A 1 224 ? -9.227 3.355 -6.085 1.00 82.81 224 ASP A C 1
ATOM 1851 O O . ASP A 1 224 ? -8.965 4.451 -6.569 1.00 82.81 224 ASP A O 1
ATOM 1855 N N . ASP A 1 225 ? -9.728 3.226 -4.851 1.00 80.81 225 ASP A N 1
ATOM 1856 C CA . ASP A 1 225 ? -9.948 4.326 -3.899 1.00 80.81 225 ASP A CA 1
ATOM 1857 C C . ASP A 1 225 ? -8.686 4.720 -3.109 1.00 80.81 225 ASP A C 1
ATOM 1859 O O . ASP A 1 225 ? -8.764 5.513 -2.175 1.00 80.81 225 ASP A O 1
ATOM 1863 N N . MET A 1 226 ? -7.521 4.172 -3.474 1.00 78.00 226 MET A N 1
ATOM 1864 C CA . MET A 1 226 ? -6.251 4.375 -2.774 1.00 78.00 226 MET A CA 1
ATOM 1865 C C . MET A 1 226 ? -6.257 3.881 -1.322 1.00 78.00 226 MET A C 1
ATOM 1867 O O . MET A 1 226 ? -5.440 4.321 -0.516 1.00 78.00 226 MET A O 1
ATOM 1871 N N . THR A 1 227 ? -7.111 2.913 -0.984 1.00 90.12 227 THR A N 1
ATOM 1872 C CA . THR A 1 227 ? -6.924 2.111 0.228 1.00 90.12 227 THR A CA 1
ATOM 1873 C C . THR A 1 227 ? -5.725 1.186 0.045 1.00 90.12 227 THR A C 1
ATOM 1875 O O . THR A 1 227 ? -5.617 0.450 -0.944 1.00 90.12 227 THR A O 1
ATOM 1878 N N . TYR A 1 228 ? -4.835 1.195 1.028 1.00 94.75 228 TYR A N 1
ATOM 1879 C CA . TYR A 1 228 ? -3.625 0.395 1.082 1.00 94.75 228 TYR A CA 1
ATOM 1880 C C . TYR A 1 228 ? -3.766 -0.711 2.114 1.00 94.75 228 TYR A C 1
ATOM 1882 O O . TYR A 1 228 ? -4.166 -0.467 3.245 1.00 94.75 228 TYR A O 1
ATOM 1890 N N . ALA A 1 229 ? -3.354 -1.919 1.755 1.00 96.88 229 ALA A N 1
ATOM 1891 C CA . ALA A 1 229 ? -3.176 -3.016 2.690 1.00 96.88 229 ALA A CA 1
ATOM 1892 C C . ALA A 1 229 ? -1.872 -3.751 2.362 1.00 96.88 229 ALA A C 1
ATOM 1894 O O . ALA A 1 229 ? -1.681 -4.288 1.266 1.00 96.88 229 ALA A O 1
ATOM 1895 N N . PHE A 1 230 ? -0.935 -3.775 3.307 1.00 97.19 230 PHE A N 1
ATOM 1896 C CA . PHE A 1 230 ? 0.390 -4.336 3.061 1.00 97.19 230 PHE A CA 1
ATOM 1897 C C . PHE A 1 230 ? 1.018 -4.994 4.284 1.00 97.19 230 PHE A C 1
ATOM 1899 O O . PHE A 1 230 ? 0.898 -4.542 5.421 1.00 97.19 230 PHE A O 1
ATOM 1906 N N . ASN A 1 231 ? 1.760 -6.063 4.010 1.00 96.56 231 ASN A N 1
ATOM 1907 C CA . ASN A 1 231 ? 2.544 -6.785 4.993 1.00 96.56 231 ASN A CA 1
ATOM 1908 C C . ASN A 1 231 ? 3.779 -5.965 5.389 1.00 96.56 231 ASN A C 1
ATOM 1910 O O . ASN A 1 231 ? 4.485 -5.454 4.514 1.00 96.56 231 ASN A O 1
ATOM 1914 N N . ILE A 1 232 ? 4.065 -5.890 6.687 1.00 96.50 232 ILE A N 1
ATOM 1915 C CA . ILE A 1 232 ? 5.308 -5.327 7.232 1.00 96.50 232 ILE A CA 1
ATOM 1916 C C . ILE A 1 232 ? 6.277 -6.444 7.607 1.00 96.50 232 ILE A C 1
ATOM 1918 O O . ILE A 1 232 ? 7.461 -6.378 7.282 1.00 96.50 232 ILE A O 1
ATOM 1922 N N . SER A 1 233 ? 5.773 -7.472 8.287 1.00 94.69 233 SER A N 1
ATOM 1923 C CA . SER A 1 233 ? 6.575 -8.587 8.776 1.00 94.69 233 SER A CA 1
ATOM 1924 C C . SER A 1 233 ? 5.743 -9.862 8.896 1.00 94.69 233 SER A C 1
ATOM 1926 O O . SER A 1 233 ? 4.549 -9.894 8.602 1.00 94.69 233 SER A O 1
ATOM 1928 N N . ARG A 1 234 ? 6.357 -10.939 9.395 1.00 92.69 234 ARG A N 1
ATOM 1929 C CA . ARG A 1 234 ? 5.651 -12.195 9.689 1.00 92.69 234 ARG A CA 1
ATOM 1930 C C . ARG A 1 234 ? 4.503 -12.064 10.696 1.00 92.69 234 ARG A C 1
ATOM 1932 O O . ARG A 1 234 ? 3.673 -12.968 10.725 1.00 92.69 234 ARG A O 1
ATOM 1939 N N . SER A 1 235 ? 4.483 -10.998 11.492 1.00 94.88 235 SER A N 1
ATOM 1940 C CA . SER A 1 235 ? 3.556 -10.758 12.603 1.00 94.88 235 SER A CA 1
ATOM 1941 C C . SER A 1 235 ? 2.778 -9.450 12.464 1.00 94.88 235 SER A C 1
ATOM 1943 O O . SER A 1 235 ? 2.023 -9.100 13.362 1.00 94.88 235 SER A O 1
ATOM 1945 N N . CYS A 1 236 ? 2.959 -8.698 11.376 1.00 97.31 236 CYS A N 1
ATOM 1946 C CA . CYS A 1 236 ? 2.342 -7.385 11.247 1.00 97.31 236 CYS A CA 1
ATOM 1947 C C . CYS A 1 236 ? 1.950 -7.054 9.809 1.00 97.31 236 CYS A C 1
ATOM 1949 O O . CYS A 1 236 ? 2.730 -7.255 8.869 1.00 97.31 236 CYS A O 1
ATOM 1951 N N . PHE A 1 237 ? 0.758 -6.485 9.658 1.00 98.25 237 PHE A N 1
ATOM 1952 C CA . PHE A 1 237 ? 0.338 -5.777 8.456 1.00 98.25 237 PHE A CA 1
ATOM 1953 C C . PHE A 1 237 ? -0.307 -4.438 8.821 1.00 98.25 237 PHE A C 1
ATOM 1955 O O . PHE A 1 237 ? -0.713 -4.214 9.962 1.00 98.25 237 PHE A O 1
ATOM 1962 N N . ILE A 1 238 ? -0.382 -3.548 7.838 1.00 98.50 238 ILE A N 1
ATOM 1963 C CA . ILE A 1 238 ? -1.020 -2.240 7.961 1.00 98.50 238 ILE A CA 1
ATOM 1964 C C . ILE A 1 238 ? -2.112 -2.133 6.904 1.00 98.50 238 ILE A C 1
ATOM 1966 O O . ILE A 1 238 ? -1.898 -2.513 5.750 1.00 98.50 238 ILE A O 1
ATOM 1970 N N . VAL A 1 239 ? -3.262 -1.599 7.308 1.00 97.94 239 VAL A N 1
ATOM 1971 C CA . VAL A 1 239 ? -4.314 -1.105 6.417 1.00 97.94 239 VAL A CA 1
ATOM 1972 C C . VAL A 1 239 ? -4.419 0.394 6.618 1.00 97.94 239 VAL A C 1
ATOM 1974 O O . VAL A 1 239 ? -4.419 0.868 7.751 1.00 97.94 239 VAL A O 1
ATOM 1977 N N . LEU A 1 240 ? -4.476 1.144 5.530 1.00 96.31 240 LEU A N 1
ATOM 1978 C CA . LEU A 1 240 ? -4.516 2.593 5.560 1.00 96.31 240 LEU A CA 1
ATOM 1979 C C . LEU A 1 240 ? -5.453 3.108 4.474 1.00 96.31 240 LEU A C 1
ATOM 1981 O O . LEU A 1 240 ? -5.389 2.664 3.330 1.00 96.31 240 LEU A O 1
ATOM 1985 N N . GLU A 1 241 ? -6.289 4.068 4.839 1.00 94.81 241 GLU A N 1
ATOM 1986 C CA . GLU A 1 241 ? -7.242 4.727 3.955 1.00 94.81 241 GLU A CA 1
ATOM 1987 C C . GLU A 1 241 ? -7.079 6.245 4.083 1.00 94.81 241 GLU A C 1
ATOM 1989 O O . GLU A 1 241 ? -7.026 6.783 5.193 1.00 94.81 241 GLU A O 1
ATOM 1994 N N . HIS A 1 242 ? -7.008 6.931 2.941 1.00 93.88 242 HIS A N 1
ATOM 1995 C CA . HIS A 1 242 ? -7.120 8.384 2.867 1.00 93.88 242 HIS A CA 1
ATOM 1996 C C . HIS A 1 242 ? -8.473 8.743 2.262 1.00 93.88 242 HIS A C 1
ATOM 1998 O O . HIS A 1 242 ? -8.687 8.609 1.058 1.00 93.88 242 HIS A O 1
ATOM 2004 N N . THR A 1 243 ? -9.389 9.220 3.092 1.00 93.06 243 THR A N 1
ATOM 2005 C CA . THR A 1 243 ? -10.750 9.532 2.677 1.00 93.06 243 THR A CA 1
ATOM 2006 C C . THR A 1 243 ? -10.891 11.023 2.379 1.00 93.06 243 THR A C 1
ATOM 2008 O O . THR A 1 243 ? -10.647 11.859 3.249 1.00 93.06 243 THR A O 1
ATOM 2011 N N . LEU A 1 244 ? -11.346 11.371 1.172 1.00 93.75 244 LEU A N 1
ATOM 2012 C CA . LEU A 1 244 ? -11.733 12.742 0.831 1.00 93.75 244 LEU A CA 1
ATOM 2013 C C . LEU A 1 244 ? -13.018 13.132 1.567 1.00 93.75 244 LEU A C 1
ATOM 2015 O O . LEU A 1 244 ? -14.051 12.489 1.384 1.00 93.75 244 LEU A O 1
ATOM 2019 N N . LEU A 1 245 ? -12.977 14.215 2.341 1.00 94.19 245 LEU A N 1
ATOM 2020 C CA . LEU A 1 245 ? -14.086 14.637 3.204 1.00 94.19 245 LEU A CA 1
ATOM 2021 C C . LEU A 1 245 ? -15.368 14.997 2.446 1.00 94.19 245 LEU A C 1
ATOM 2023 O O . LEU A 1 245 ? -16.456 14.791 2.972 1.00 94.19 245 LEU A O 1
ATOM 2027 N N . GLU A 1 246 ? -15.253 15.490 1.213 1.00 93.56 246 GLU A N 1
ATOM 2028 C CA . GLU A 1 246 ? -16.400 15.811 0.347 1.00 93.56 246 GLU A CA 1
ATOM 2029 C C . GLU A 1 246 ? -16.975 14.588 -0.389 1.00 93.56 246 GLU A C 1
ATOM 2031 O O . GLU A 1 246 ? -17.923 14.712 -1.163 1.00 93.56 246 GLU A O 1
ATOM 2036 N N . SER A 1 247 ? -16.404 13.397 -0.192 1.00 92.44 247 SER A N 1
ATOM 2037 C CA . SER A 1 247 ? -16.844 12.195 -0.899 1.00 92.44 247 SER A CA 1
ATOM 2038 C C . SER A 1 247 ? -18.232 11.718 -0.455 1.00 92.44 247 SER A C 1
ATOM 2040 O O . SER A 1 247 ? -18.671 11.922 0.682 1.00 92.44 247 SER A O 1
ATOM 2042 N N . GLU A 1 248 ? -18.911 10.983 -1.340 1.00 92.88 248 GLU A N 1
ATOM 2043 C CA . GLU A 1 248 ? -20.159 10.292 -0.998 1.00 92.88 248 GLU A CA 1
ATOM 2044 C C . GLU A 1 248 ? -19.955 9.297 0.156 1.00 92.88 248 GLU A C 1
ATOM 2046 O O . GLU A 1 248 ? -20.823 9.145 1.016 1.00 92.88 248 GLU A O 1
ATOM 2051 N N . TYR A 1 249 ? -18.783 8.664 0.221 1.00 90.31 249 TYR A N 1
ATOM 2052 C CA . TYR A 1 249 ? -18.419 7.767 1.310 1.00 90.31 249 TYR A CA 1
ATOM 2053 C C . TYR A 1 249 ? -18.374 8.495 2.662 1.00 90.31 249 TYR A C 1
ATOM 2055 O O . TYR A 1 249 ? -19.030 8.056 3.610 1.00 90.31 249 TYR A O 1
ATOM 2063 N N . SER A 1 250 ? -17.711 9.654 2.744 1.00 92.62 250 SER A N 1
ATOM 2064 C CA . SER A 1 250 ? -17.729 10.505 3.943 1.00 92.62 250 SER A CA 1
ATOM 2065 C C . SER A 1 250 ? -19.141 10.946 4.311 1.00 92.62 250 SER A C 1
ATOM 2067 O O . SER A 1 250 ? -19.512 10.899 5.484 1.00 92.62 250 SER A O 1
ATOM 2069 N N . ARG A 1 251 ? -19.968 11.302 3.322 1.00 95.00 251 ARG A N 1
ATOM 2070 C CA . ARG A 1 251 ? -21.376 11.656 3.549 1.00 95.00 251 ARG A CA 1
ATOM 2071 C C . ARG A 1 251 ? -22.180 10.477 4.106 1.00 95.00 251 ARG A C 1
ATOM 2073 O O . ARG A 1 251 ? -22.998 10.659 5.004 1.00 95.00 251 ARG A O 1
ATOM 2080 N N . ASN A 1 252 ? -21.937 9.262 3.623 1.00 94.88 252 ASN A N 1
ATOM 2081 C CA . ASN A 1 252 ? -22.594 8.055 4.121 1.00 94.88 252 ASN A CA 1
ATOM 2082 C C . ASN A 1 252 ? -22.127 7.675 5.533 1.00 94.88 252 ASN A C 1
ATOM 2084 O O . ASN A 1 252 ? -22.947 7.254 6.347 1.00 94.88 252 ASN A O 1
ATOM 2088 N N . ASN A 1 253 ? -20.850 7.872 5.861 1.00 93.06 253 ASN A N 1
ATOM 2089 C CA . ASN A 1 253 ? -20.361 7.696 7.229 1.00 93.06 253 ASN A CA 1
ATOM 2090 C C . ASN A 1 253 ? -20.948 8.746 8.180 1.00 93.06 253 ASN A C 1
ATOM 2092 O O . ASN A 1 253 ? -21.397 8.388 9.266 1.00 93.06 253 ASN A O 1
ATOM 2096 N N . ALA A 1 254 ? -21.053 10.006 7.753 1.00 95.38 254 ALA A N 1
ATOM 2097 C CA . ALA A 1 254 ? -21.712 11.052 8.529 1.00 95.38 254 ALA A CA 1
ATOM 2098 C C . ALA A 1 254 ? -23.187 10.723 8.821 1.00 95.38 254 ALA A C 1
ATOM 2100 O O . ALA A 1 254 ? -23.624 10.893 9.955 1.00 95.38 254 ALA A O 1
ATOM 2101 N N . LYS A 1 255 ? -23.939 10.183 7.848 1.00 96.44 255 LYS A N 1
ATOM 2102 C CA . LYS A 1 255 ? -25.317 9.697 8.074 1.00 96.44 255 LYS A CA 1
ATOM 2103 C C . LYS A 1 255 ? -25.377 8.645 9.182 1.00 96.44 255 LYS A C 1
ATOM 2105 O O . LYS A 1 255 ? -26.155 8.801 10.112 1.00 96.44 255 LYS A O 1
ATOM 2110 N N . LYS A 1 256 ? -24.502 7.633 9.137 1.00 96.19 256 LYS A N 1
ATOM 2111 C CA . LYS A 1 256 ? -24.434 6.595 10.183 1.00 96.19 256 LYS A CA 1
ATOM 2112 C C . LYS A 1 256 ? -24.139 7.192 11.560 1.00 96.19 256 LYS A C 1
ATOM 2114 O O . LYS A 1 256 ? -24.714 6.755 12.549 1.00 96.19 256 LYS A O 1
ATOM 2119 N N . VAL A 1 257 ? -23.245 8.180 11.636 1.00 94.94 257 VAL A N 1
ATOM 2120 C CA . VAL A 1 257 ? -22.938 8.873 12.897 1.00 94.94 257 VAL A CA 1
ATOM 2121 C C . VAL A 1 257 ? -24.149 9.666 13.392 1.00 94.94 257 VAL A C 1
ATOM 2123 O O . VAL A 1 257 ? -24.468 9.582 14.574 1.00 94.94 257 VAL A O 1
ATOM 2126 N N . ALA A 1 258 ? -24.855 10.379 12.510 1.00 96.00 258 ALA A N 1
ATOM 2127 C CA . ALA A 1 258 ? -26.082 11.094 12.857 1.00 96.00 258 ALA A CA 1
ATOM 2128 C C . ALA A 1 258 ? -27.156 10.138 13.411 1.00 96.00 258 ALA A C 1
ATOM 2130 O O . ALA A 1 258 ? -27.708 10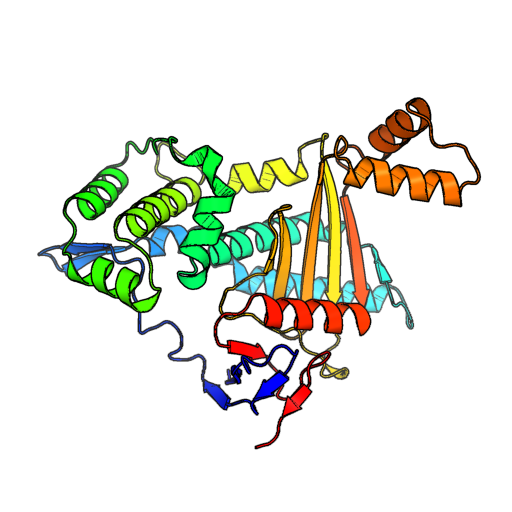.391 14.484 1.00 96.00 258 ALA A O 1
ATOM 2131 N N . ASP A 1 259 ? -27.359 8.997 12.744 1.00 96.44 259 ASP A N 1
ATOM 2132 C CA . ASP A 1 259 ? -28.293 7.950 13.170 1.00 96.44 259 ASP A CA 1
ATOM 2133 C C . ASP A 1 259 ? -27.929 7.400 14.561 1.00 96.44 259 ASP A C 1
ATOM 2135 O O . ASP A 1 259 ? -28.792 7.289 15.432 1.00 96.44 259 ASP A O 1
ATOM 2139 N N . LEU A 1 260 ? -26.642 7.115 14.806 1.00 96.00 260 LEU A N 1
ATOM 2140 C CA . LEU A 1 260 ? -26.143 6.656 16.111 1.00 96.00 260 LEU A CA 1
ATOM 2141 C C . LEU A 1 260 ? -26.312 7.705 17.216 1.00 96.00 260 LEU A C 1
ATOM 2143 O O . LEU A 1 260 ? -26.526 7.354 18.375 1.00 96.00 260 LEU A O 1
ATOM 2147 N N . MET A 1 261 ? -26.216 8.986 16.867 1.00 95.69 261 MET A N 1
ATOM 2148 C CA . MET A 1 261 ? -26.432 10.104 17.785 1.00 95.69 261 MET A CA 1
ATOM 2149 C C . MET A 1 261 ? -27.918 10.443 17.977 1.00 95.69 261 MET A C 1
ATOM 2151 O O . MET A 1 261 ? -28.239 11.283 18.817 1.00 95.69 261 MET A O 1
ATOM 2155 N N . GLY A 1 262 ? -28.825 9.820 17.217 1.00 95.69 262 GLY A N 1
ATOM 2156 C CA . GLY A 1 262 ? -30.255 10.127 17.247 1.00 95.69 262 GLY A CA 1
ATOM 2157 C C . GLY A 1 262 ? -30.591 11.532 16.734 1.00 95.69 262 GLY A C 1
ATOM 2158 O O . GLY A 1 262 ? -31.595 12.108 17.152 1.00 95.69 262 GLY A O 1
ATOM 2159 N N . VAL A 1 263 ? -29.755 12.101 15.858 1.00 95.69 263 VAL A N 1
ATOM 2160 C CA . VAL A 1 263 ? -29.958 13.428 15.255 1.00 95.69 263 VAL A CA 1
ATOM 2161 C C . VAL A 1 263 ? -30.222 13.297 13.752 1.00 95.69 263 VAL A C 1
ATOM 2163 O O . VAL A 1 263 ? -29.682 12.394 13.115 1.00 95.69 263 VAL A O 1
ATOM 2166 N N . PRO A 1 264 ? -31.041 14.174 13.143 1.00 95.25 264 PRO A N 1
ATOM 2167 C CA . PRO A 1 264 ? -31.259 14.130 11.704 1.00 95.25 264 PRO A CA 1
ATOM 2168 C C . PRO A 1 264 ? -29.973 14.483 10.954 1.00 95.25 264 PRO A C 1
ATOM 2170 O O . PRO A 1 264 ? -29.284 15.446 11.292 1.00 95.25 264 PRO A O 1
ATOM 2173 N N . PHE A 1 265 ? -29.681 13.738 9.890 1.00 97.19 265 PHE A N 1
ATOM 2174 C CA . PHE A 1 265 ? -28.615 14.105 8.970 1.00 97.19 265 PHE A CA 1
ATOM 2175 C C . PHE A 1 265 ? -29.018 15.349 8.157 1.00 97.19 265 PHE A C 1
ATOM 2177 O O . PHE A 1 265 ? -29.979 15.313 7.386 1.00 97.19 265 PHE A O 1
ATOM 2184 N N . THR A 1 266 ? -28.268 16.440 8.318 1.00 97.00 266 THR A N 1
ATOM 2185 C CA . THR A 1 266 ? -28.419 17.701 7.574 1.00 97.00 266 THR A CA 1
ATOM 2186 C C . THR A 1 266 ? -27.083 18.132 6.970 1.00 97.00 266 THR A C 1
ATOM 2188 O O . THR A 1 266 ? -26.028 17.622 7.352 1.00 97.00 266 THR A O 1
ATOM 2191 N N . ASP A 1 267 ? -27.104 19.088 6.039 1.00 96.25 267 ASP A N 1
ATOM 2192 C CA . ASP A 1 267 ? -25.859 19.650 5.501 1.00 96.25 267 ASP A CA 1
ATOM 2193 C C . ASP A 1 267 ? -25.051 20.380 6.589 1.00 96.25 267 ASP A C 1
ATOM 2195 O O . ASP A 1 267 ? -23.839 20.204 6.652 1.00 96.25 267 ASP A O 1
ATOM 2199 N N . ASP A 1 268 ? -25.703 21.070 7.533 1.00 96.88 268 ASP A N 1
ATOM 2200 C CA . ASP A 1 268 ? -25.022 21.678 8.688 1.00 96.88 268 ASP A CA 1
ATOM 2201 C C . ASP A 1 268 ? -24.325 20.630 9.568 1.00 96.88 268 ASP A C 1
ATOM 2203 O O . ASP A 1 268 ? -23.187 20.826 9.999 1.00 96.88 268 ASP A O 1
ATOM 2207 N N . PHE A 1 269 ? -24.979 19.487 9.812 1.00 96.75 269 PHE A N 1
ATOM 2208 C CA . PHE A 1 269 ? -24.352 18.369 10.516 1.00 96.75 269 PHE A CA 1
ATOM 2209 C C . PHE A 1 269 ? -23.123 17.870 9.753 1.00 96.75 269 PHE A C 1
ATOM 2211 O O . PHE A 1 269 ? -22.080 17.613 10.356 1.00 96.75 269 PHE A O 1
ATOM 2218 N N . PHE A 1 270 ? -23.225 17.755 8.427 1.00 97.19 270 PHE A N 1
ATOM 2219 C CA . PHE A 1 270 ? -22.116 17.312 7.594 1.00 97.19 270 PHE A CA 1
ATOM 2220 C C . PHE A 1 270 ? -20.938 18.296 7.616 1.00 97.19 270 PHE A C 1
ATOM 2222 O O . PHE A 1 270 ? -19.796 17.859 7.734 1.00 97.19 270 PHE A O 1
ATOM 2229 N N . GLU A 1 271 ? -21.184 19.608 7.595 1.00 96.56 271 GLU A N 1
ATOM 2230 C CA . GLU A 1 271 ? -20.127 20.618 7.746 1.00 96.56 271 GLU A CA 1
ATOM 2231 C C . GLU A 1 271 ? -19.425 20.521 9.106 1.00 96.56 271 GLU A C 1
ATOM 2233 O O . GLU A 1 271 ? -18.193 20.557 9.186 1.00 96.56 271 GLU A O 1
ATOM 2238 N N . VAL A 1 272 ? -20.186 20.323 10.188 1.00 95.25 272 VAL A N 1
ATOM 2239 C CA . VAL A 1 272 ? -19.616 20.097 11.524 1.00 95.25 272 VAL A CA 1
ATOM 2240 C C . VAL A 1 272 ? -18.796 18.806 11.556 1.00 95.25 272 VAL A C 1
ATOM 2242 O O . VAL A 1 272 ? -17.684 18.810 12.084 1.00 95.25 272 VAL A O 1
ATOM 2245 N N . TYR A 1 273 ? -19.302 17.719 10.972 1.00 94.88 273 TYR A N 1
ATOM 2246 C CA . TYR A 1 273 ? -18.600 16.439 10.868 1.00 94.88 273 TYR A CA 1
ATOM 2247 C C . TYR A 1 273 ? -17.267 16.580 10.121 1.00 94.88 273 TYR A C 1
ATOM 2249 O O . TYR A 1 273 ? -16.226 16.179 10.644 1.00 94.88 273 TYR A O 1
ATOM 2257 N N . LYS A 1 274 ? -17.267 17.224 8.945 1.00 95.75 274 LYS A N 1
ATOM 2258 C CA . LYS A 1 274 ? -16.048 17.475 8.161 1.00 95.75 274 LYS A CA 1
ATOM 2259 C C . LYS A 1 274 ? -15.027 18.284 8.952 1.00 95.75 274 LYS A C 1
ATOM 2261 O O . LYS A 1 274 ? -13.858 17.911 8.988 1.00 95.75 274 LYS A O 1
ATOM 2266 N N . LYS A 1 275 ? -15.465 19.348 9.633 1.00 94.88 275 LYS A N 1
ATOM 2267 C CA . LYS A 1 275 ? -14.586 20.200 10.446 1.00 94.88 275 LYS A CA 1
ATOM 2268 C C . LYS A 1 275 ? -13.877 19.426 11.562 1.00 94.88 275 LYS A C 1
ATOM 2270 O O . LYS A 1 275 ? -12.735 19.743 11.873 1.00 94.88 275 LYS A O 1
ATOM 2275 N N . HIS A 1 276 ? -14.528 18.418 12.145 1.00 92.88 276 HIS A N 1
ATOM 2276 C CA . HIS A 1 276 ? -13.919 17.575 13.180 1.00 92.88 276 HIS A CA 1
ATOM 2277 C C . HIS A 1 276 ? -12.909 16.565 12.634 1.00 92.88 276 HIS A C 1
ATOM 2279 O O . HIS A 1 276 ? -12.058 16.126 13.393 1.00 92.88 276 HIS A O 1
ATOM 2285 N N . LEU A 1 277 ? -12.996 16.187 11.358 1.00 94.19 277 LEU A N 1
ATOM 2286 C CA . LEU A 1 277 ? -12.106 15.197 10.738 1.00 94.19 277 LEU A CA 1
ATOM 2287 C C . LEU A 1 277 ? -11.004 15.818 9.877 1.00 94.19 277 LEU A C 1
ATOM 2289 O O . LEU A 1 277 ? -10.188 15.101 9.296 1.00 94.19 277 LEU A O 1
ATOM 2293 N N . GLN A 1 278 ? -10.987 17.142 9.770 1.00 94.38 278 GLN A N 1
ATOM 2294 C CA . GLN A 1 278 ? -10.164 17.868 8.820 1.00 94.38 278 GLN A CA 1
ATOM 2295 C C . GLN A 1 278 ? -8.665 17.694 9.104 1.00 94.38 278 GLN A C 1
ATOM 2297 O O . GLN A 1 278 ? -8.137 18.238 10.071 1.00 94.38 278 GLN A O 1
ATOM 2302 N N . GLY A 1 279 ? -7.968 16.930 8.256 1.00 92.69 279 GLY A N 1
ATOM 2303 C CA . GLY A 1 279 ? -6.561 16.567 8.450 1.00 92.69 279 GLY A CA 1
ATOM 2304 C C . GLY A 1 279 ? -6.307 15.582 9.600 1.00 92.69 279 GLY A C 1
ATOM 2305 O O . GLY A 1 279 ? -5.139 15.310 9.915 1.00 92.69 279 GLY A O 1
ATOM 2306 N N . GLU A 1 280 ? -7.363 15.048 10.222 1.00 94.56 280 GLU A N 1
ATOM 2307 C CA . GLU A 1 280 ? -7.267 14.110 11.339 1.00 94.56 280 GLU A CA 1
ATOM 2308 C C . GLU A 1 280 ? -6.664 12.776 10.907 1.00 94.56 280 GLU A C 1
ATOM 2310 O O . GLU A 1 280 ? -6.882 12.291 9.790 1.00 94.56 280 GLU A O 1
ATOM 2315 N N . LYS A 1 281 ? -5.909 12.174 11.828 1.00 95.12 281 LYS A N 1
ATOM 2316 C CA . LYS A 1 281 ? -5.191 10.913 11.624 1.00 95.12 281 LYS A CA 1
ATOM 2317 C C . LYS A 1 281 ? -5.542 9.966 12.757 1.00 95.12 281 LYS A C 1
ATOM 2319 O O . LYS A 1 281 ? -5.019 10.093 13.860 1.00 95.12 281 LYS A O 1
ATOM 2324 N N . LEU A 1 282 ? -6.415 9.009 12.478 1.00 95.50 282 LEU A N 1
ATOM 2325 C CA . LEU A 1 282 ? -6.801 7.986 13.439 1.00 95.50 282 LEU A CA 1
ATOM 2326 C C . LEU A 1 282 ? -5.942 6.754 13.211 1.00 95.50 282 LEU A C 1
ATOM 2328 O O . LEU A 1 282 ? -6.131 6.035 12.235 1.00 95.50 282 LEU A O 1
ATOM 2332 N N . ILE A 1 283 ? -4.993 6.516 14.112 1.00 97.88 283 ILE A N 1
ATOM 2333 C CA . ILE A 1 283 ? -4.108 5.356 14.045 1.00 97.88 283 ILE A CA 1
ATOM 2334 C C . ILE A 1 283 ? -4.410 4.459 15.234 1.00 97.88 283 ILE A C 1
ATOM 2336 O O . ILE A 1 283 ? -4.381 4.891 16.382 1.00 97.88 283 ILE A O 1
ATOM 2340 N N . SER A 1 284 ? -4.708 3.197 14.964 1.00 97.81 284 SER A N 1
ATOM 2341 C CA . SER A 1 284 ? -4.986 2.206 15.998 1.00 97.81 284 SER A CA 1
ATOM 2342 C C . SER A 1 284 ? -4.189 0.940 15.758 1.00 97.81 284 SER A C 1
ATOM 2344 O O . SER A 1 284 ? -4.087 0.469 14.625 1.00 97.81 284 SER A O 1
ATOM 2346 N N . ILE A 1 285 ? -3.675 0.363 16.838 1.00 98.12 285 ILE A N 1
ATOM 2347 C CA . ILE A 1 285 ? -3.045 -0.952 16.829 1.00 98.12 285 ILE A CA 1
ATOM 2348 C C . ILE A 1 285 ? -4.062 -1.959 17.353 1.00 98.12 285 ILE A C 1
ATOM 2350 O O . ILE A 1 285 ? -4.552 -1.811 18.469 1.00 98.12 285 ILE A O 1
ATOM 2354 N N . TYR A 1 286 ? -4.367 -2.971 16.550 1.00 97.81 286 TYR A N 1
ATOM 2355 C CA . TYR A 1 286 ? -5.202 -4.109 16.918 1.00 97.81 286 TYR A CA 1
ATOM 2356 C C . TYR A 1 286 ? -4.308 -5.308 17.210 1.00 97.81 286 TYR A C 1
ATOM 2358 O O . TYR A 1 286 ? -3.343 -5.565 16.483 1.00 97.81 286 TYR A O 1
ATOM 2366 N N . ILE A 1 287 ? -4.618 -6.021 18.289 1.00 96.56 287 ILE A N 1
ATOM 2367 C CA . ILE A 1 287 ? -3.775 -7.084 18.833 1.00 96.56 287 ILE A CA 1
ATOM 2368 C C . ILE A 1 287 ? -4.511 -8.409 18.667 1.00 96.56 287 ILE A C 1
ATOM 2370 O O . ILE A 1 287 ? -5.599 -8.578 19.205 1.00 96.56 287 ILE A O 1
ATOM 2374 N N . ASP A 1 288 ? -3.896 -9.336 17.932 1.00 95.25 288 ASP A N 1
ATOM 2375 C CA . ASP A 1 288 ? -4.400 -10.700 17.711 1.00 95.25 288 ASP A CA 1
ATOM 2376 C C . ASP A 1 288 ? -5.846 -10.788 17.169 1.00 95.25 288 ASP A C 1
ATOM 2378 O O . ASP A 1 288 ? -6.612 -11.687 17.512 1.00 95.25 288 ASP A O 1
ATOM 2382 N N . ASP A 1 289 ? -6.224 -9.855 16.292 1.00 96.06 289 ASP A N 1
ATOM 2383 C CA . ASP A 1 289 ? -7.569 -9.783 15.713 1.00 96.06 289 ASP A CA 1
ATOM 2384 C C . ASP A 1 289 ? -7.727 -10.743 14.516 1.00 96.06 289 ASP A C 1
ATOM 2386 O O . ASP A 1 289 ? -7.117 -10.559 13.452 1.00 96.06 289 ASP A O 1
ATOM 2390 N N . ASP A 1 290 ? -8.537 -11.789 14.697 1.00 95.00 290 ASP A N 1
ATOM 2391 C CA . ASP A 1 290 ? -8.768 -12.834 13.694 1.00 95.00 290 ASP A CA 1
ATOM 2392 C C . ASP A 1 290 ? -9.598 -12.368 12.496 1.00 95.00 290 ASP A C 1
ATOM 2394 O O . ASP A 1 290 ? -9.358 -12.823 11.372 1.00 95.00 290 ASP A O 1
ATOM 2398 N N . GLU A 1 291 ? -10.551 -11.460 12.706 1.00 95.25 291 GLU A N 1
ATOM 2399 C CA . GLU A 1 291 ? -11.389 -10.938 11.626 1.00 95.25 291 GLU A CA 1
ATOM 2400 C C . GLU A 1 291 ? -10.550 -10.080 10.682 1.00 95.25 291 GLU A C 1
ATOM 2402 O O . GLU A 1 291 ? -10.591 -10.278 9.462 1.00 95.25 291 GLU A O 1
ATOM 2407 N N . LEU A 1 292 ? -9.707 -9.205 11.239 1.00 96.50 292 LEU A N 1
ATOM 2408 C CA . LEU A 1 292 ? -8.758 -8.407 10.467 1.00 96.50 292 LEU A CA 1
ATOM 2409 C C . LEU A 1 292 ? -7.764 -9.293 9.710 1.00 96.50 292 LEU A C 1
ATOM 2411 O O . LEU A 1 292 ? -7.517 -9.053 8.525 1.00 96.50 292 LEU A O 1
ATOM 2415 N N . LEU A 1 293 ? -7.221 -10.336 10.349 1.00 96.75 293 LEU A N 1
ATOM 2416 C CA . LEU A 1 293 ? -6.282 -11.248 9.690 1.00 96.75 293 LEU A CA 1
ATOM 2417 C C . LEU A 1 293 ? -6.936 -11.979 8.521 1.00 96.75 293 LEU A C 1
ATOM 2419 O O . LEU A 1 293 ? -6.361 -12.065 7.433 1.00 96.75 293 LEU A O 1
ATOM 2423 N N . SER A 1 294 ? -8.130 -12.521 8.760 1.00 95.00 294 SER A N 1
ATOM 2424 C CA . SER A 1 294 ? -8.900 -13.262 7.769 1.00 95.00 294 SER A CA 1
ATOM 2425 C C . SER A 1 294 ? -9.260 -12.367 6.584 1.00 95.00 294 SER A C 1
ATOM 2427 O O . SER A 1 294 ? -9.023 -12.747 5.434 1.00 95.00 294 SER A O 1
ATOM 2429 N N . GLY A 1 295 ? -9.736 -11.145 6.846 1.00 94.56 295 GLY A N 1
ATOM 2430 C CA . GLY A 1 295 ? -10.050 -10.157 5.815 1.00 94.56 295 GLY A CA 1
ATOM 2431 C C . GLY A 1 295 ? -8.825 -9.760 4.987 1.00 94.56 295 GLY A C 1
ATOM 2432 O O . GLY A 1 295 ? -8.868 -9.798 3.755 1.00 94.56 295 GLY A O 1
ATOM 2433 N N . TYR A 1 296 ? -7.702 -9.458 5.644 1.00 96.19 296 TYR A N 1
ATOM 2434 C CA . TYR A 1 296 ? -6.449 -9.112 4.970 1.00 96.19 296 TYR A CA 1
ATOM 2435 C C . TYR A 1 296 ? -5.921 -10.253 4.090 1.00 96.19 296 TYR A C 1
ATOM 2437 O O . TYR A 1 296 ? -5.597 -10.046 2.916 1.00 96.19 296 TYR A O 1
ATOM 2445 N N . ASN A 1 297 ? -5.865 -11.473 4.629 1.00 95.75 297 ASN A N 1
ATOM 2446 C CA . ASN A 1 297 ? -5.392 -12.643 3.892 1.00 95.75 297 ASN A CA 1
ATOM 2447 C C . ASN A 1 297 ? -6.303 -12.965 2.705 1.00 95.75 297 ASN A C 1
ATOM 2449 O O . ASN A 1 297 ? -5.806 -13.253 1.615 1.00 95.75 297 ASN A O 1
ATOM 2453 N N . SER A 1 298 ? -7.620 -12.850 2.891 1.00 93.12 298 SER A N 1
ATOM 2454 C CA . SER A 1 298 ? -8.597 -13.027 1.816 1.00 93.12 298 SER A CA 1
ATOM 2455 C C . SER A 1 298 ? -8.350 -12.044 0.678 1.00 93.12 298 SER A C 1
ATOM 2457 O O . SER A 1 298 ? -8.307 -12.434 -0.489 1.00 93.12 298 SER A O 1
ATOM 2459 N N . LYS A 1 299 ? -8.090 -10.775 1.015 1.00 92.88 299 LYS A N 1
ATOM 2460 C CA . LYS A 1 299 ? -7.799 -9.757 0.009 1.00 92.88 299 LYS A CA 1
ATOM 2461 C C . LYS A 1 299 ? -6.474 -10.004 -0.705 1.00 92.88 299 LYS A C 1
ATOM 2463 O O . LYS A 1 299 ? -6.408 -9.822 -1.917 1.00 92.88 299 LYS A O 1
ATOM 2468 N N . CYS A 1 300 ? -5.441 -10.468 0.003 1.00 94.56 300 CYS A N 1
ATOM 2469 C CA . CYS A 1 300 ? -4.174 -10.869 -0.618 1.00 94.56 300 CYS A CA 1
ATOM 2470 C C . CYS A 1 300 ? -4.379 -11.970 -1.665 1.00 94.56 300 CYS A C 1
ATOM 2472 O O . CYS A 1 300 ? -3.802 -11.902 -2.744 1.00 94.56 300 CYS A O 1
ATOM 2474 N N . ILE A 1 301 ? -5.220 -12.960 -1.359 1.00 92.88 301 ILE A N 1
ATOM 2475 C CA . ILE A 1 301 ? -5.563 -14.048 -2.280 1.00 92.88 301 ILE A CA 1
ATOM 2476 C C . ILE A 1 301 ? -6.308 -13.512 -3.505 1.00 92.88 301 ILE A C 1
ATOM 2478 O O . ILE A 1 301 ? -5.959 -13.870 -4.625 1.00 92.88 301 ILE A O 1
ATOM 2482 N N . GLU A 1 302 ? -7.291 -12.633 -3.299 1.00 91.00 302 GLU A N 1
ATOM 2483 C CA . GLU A 1 302 ? -8.104 -12.044 -4.370 1.00 91.00 302 GLU A CA 1
ATOM 2484 C C . GLU A 1 302 ? -7.267 -11.236 -5.373 1.00 91.00 302 GLU A C 1
ATOM 2486 O O . GLU A 1 302 ? -7.479 -11.331 -6.581 1.00 91.00 302 GLU A O 1
ATOM 2491 N N . VAL A 1 303 ? -6.315 -10.430 -4.889 1.00 90.88 303 VAL A N 1
ATOM 2492 C CA . VAL A 1 303 ? -5.520 -9.559 -5.772 1.00 90.88 303 VAL A CA 1
ATOM 2493 C C . VAL A 1 303 ? -4.349 -10.274 -6.443 1.00 90.88 303 VAL A C 1
ATOM 2495 O O . VAL A 1 303 ? -3.772 -9.735 -7.394 1.00 90.88 303 VAL A O 1
ATOM 2498 N N . SER A 1 304 ? -3.969 -11.448 -5.939 1.00 92.19 304 SER A N 1
ATOM 2499 C CA . SER A 1 304 ? -2.827 -12.204 -6.437 1.00 92.19 304 SER A CA 1
ATOM 2500 C C . SER A 1 304 ? -3.071 -12.812 -7.817 1.00 92.19 304 SER A C 1
ATOM 2502 O O . SER A 1 304 ? -4.204 -13.061 -8.226 1.00 92.19 304 SER A O 1
ATOM 2504 N N . LYS A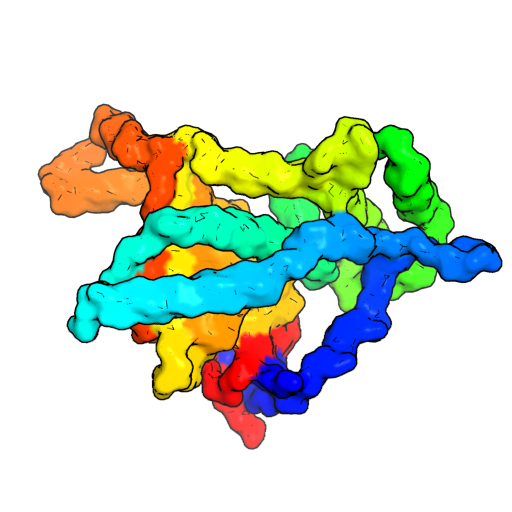 1 305 ? -1.988 -13.039 -8.570 1.00 90.12 305 LYS A N 1
ATOM 2505 C CA . LYS A 1 305 ? -2.058 -13.599 -9.931 1.00 90.12 305 LYS A CA 1
ATOM 2506 C C . LYS A 1 305 ? -1.900 -15.107 -9.963 1.00 90.12 305 LYS A C 1
ATOM 2508 O O . LYS A 1 305 ? -2.646 -15.782 -10.664 1.00 90.12 305 LYS A O 1
ATOM 2513 N N . GLU A 1 306 ? -0.937 -15.633 -9.225 1.00 90.19 306 GLU A N 1
ATOM 2514 C CA . GLU A 1 306 ? -0.631 -17.059 -9.196 1.00 90.19 306 GLU A CA 1
ATOM 2515 C C . GLU A 1 306 ? -0.317 -17.559 -7.785 1.00 90.19 306 GLU A C 1
ATOM 2517 O O . GLU A 1 306 ? -0.679 -18.691 -7.438 1.00 90.19 306 GLU A O 1
ATOM 2522 N N . PHE A 1 307 ? 0.335 -16.737 -6.960 1.00 92.44 307 PHE A N 1
ATOM 2523 C CA . PHE A 1 307 ? 0.831 -17.156 -5.657 1.00 92.44 307 PHE A CA 1
ATOM 2524 C C . PHE A 1 307 ? 0.576 -16.144 -4.545 1.00 92.44 307 PHE A C 1
ATOM 2526 O O . PHE A 1 307 ? 0.674 -14.935 -4.732 1.00 92.44 307 PHE A O 1
ATOM 2533 N N . VAL A 1 308 ? 0.398 -16.678 -3.339 1.00 93.88 308 VAL A N 1
ATOM 2534 C CA . VAL A 1 308 ? 0.571 -15.942 -2.083 1.00 93.88 308 VAL A CA 1
ATOM 2535 C C . VAL A 1 308 ? 1.682 -16.585 -1.261 1.00 93.88 308 VAL A C 1
ATOM 2537 O O . VAL A 1 308 ? 1.976 -17.781 -1.385 1.00 93.88 308 VAL A O 1
ATOM 2540 N N . TYR A 1 309 ? 2.316 -15.788 -0.413 1.00 94.06 309 TYR A N 1
ATOM 2541 C CA . TYR A 1 309 ? 3.450 -16.197 0.404 1.00 94.06 309 TYR A CA 1
ATOM 2542 C C . TYR A 1 309 ? 3.144 -16.011 1.887 1.00 94.06 309 TYR A C 1
ATOM 2544 O O . TYR A 1 309 ? 2.445 -15.079 2.270 1.00 94.06 309 TYR A O 1
ATOM 2552 N N . SER A 1 310 ? 3.691 -16.881 2.733 1.00 93.44 310 SER A N 1
ATOM 2553 C CA . SER A 1 310 ? 3.566 -16.771 4.187 1.00 93.44 310 SER A CA 1
ATOM 2554 C C . SER A 1 310 ? 4.828 -17.239 4.901 1.00 93.44 310 SER A C 1
ATOM 2556 O O . SER A 1 310 ? 5.612 -18.047 4.389 1.00 93.44 310 SER A O 1
ATOM 2558 N N . SER A 1 311 ? 4.998 -16.766 6.133 1.00 91.50 311 SER A N 1
ATOM 2559 C CA . SER A 1 311 ? 5.977 -17.311 7.074 1.00 91.50 311 SER A CA 1
ATOM 2560 C C . SER A 1 311 ? 5.529 -18.647 7.694 1.00 91.50 311 SER A C 1
ATOM 2562 O O . SER A 1 311 ? 6.363 -19.403 8.198 1.00 91.50 311 SER A O 1
ATOM 2564 N N . SER A 1 312 ? 4.234 -18.974 7.593 1.00 89.88 312 SER A N 1
ATOM 2565 C CA . SER A 1 312 ? 3.609 -20.176 8.151 1.00 89.88 312 SER A CA 1
ATOM 2566 C C . SER A 1 312 ? 3.097 -21.119 7.058 1.00 89.88 312 SER A C 1
ATOM 2568 O O . SER A 1 312 ? 2.771 -20.703 5.949 1.00 89.88 312 SER A O 1
ATOM 2570 N N . ALA A 1 313 ? 3.017 -22.414 7.375 1.00 88.00 313 ALA A N 1
ATOM 2571 C CA . ALA A 1 313 ? 2.334 -23.395 6.526 1.00 88.00 313 ALA A CA 1
ATOM 2572 C C . ALA A 1 313 ? 0.806 -23.355 6.698 1.00 88.00 313 ALA A C 1
ATOM 2574 O O . ALA A 1 313 ? 0.083 -23.934 5.890 1.00 88.00 313 ALA A O 1
ATOM 2575 N N . VAL A 1 314 ? 0.340 -22.721 7.777 1.00 87.12 314 VAL A N 1
ATOM 2576 C CA . VAL A 1 314 ? -1.070 -22.572 8.134 1.00 87.12 314 VAL A CA 1
ATOM 2577 C C . VAL A 1 314 ? -1.489 -21.149 7.796 1.00 87.12 314 VAL A C 1
ATOM 2579 O O . VAL A 1 314 ? -0.822 -20.197 8.203 1.00 87.12 314 VAL A O 1
ATOM 2582 N N . VAL A 1 315 ? -2.584 -21.017 7.053 1.00 88.38 315 VAL A N 1
ATOM 2583 C CA . VAL A 1 315 ? -3.137 -19.734 6.615 1.00 88.38 315 VAL A CA 1
ATOM 2584 C C . VAL A 1 315 ? -4.487 -19.540 7.290 1.00 88.38 315 VAL A C 1
ATOM 2586 O O . VAL A 1 315 ? -5.315 -20.444 7.274 1.00 88.38 315 VAL A O 1
ATOM 2589 N N . HIS A 1 316 ? -4.695 -18.369 7.888 1.00 88.38 316 HIS A N 1
ATOM 2590 C CA . HIS A 1 316 ? -5.987 -17.977 8.453 1.00 88.38 316 HIS A CA 1
ATOM 2591 C C . HIS A 1 316 ? -6.820 -17.286 7.371 1.00 88.38 316 HIS A C 1
ATOM 2593 O O . HIS A 1 316 ? -6.266 -16.516 6.584 1.00 88.38 316 HIS A O 1
ATOM 2599 N N . GLY A 1 317 ? -8.124 -17.563 7.332 1.00 83.00 317 GLY A N 1
ATOM 2600 C CA . GLY A 1 317 ? -9.037 -16.999 6.330 1.00 83.00 317 GLY A CA 1
ATOM 2601 C C . GLY A 1 317 ? -8.961 -17.646 4.943 1.00 83.00 317 GLY A C 1
ATOM 2602 O O . GLY A 1 317 ? -9.456 -17.068 3.983 1.00 83.00 317 GLY A O 1
ATOM 2603 N N . ALA A 1 318 ? -8.334 -18.820 4.806 1.00 86.62 318 ALA A N 1
ATOM 2604 C CA . ALA A 1 318 ? -8.270 -19.546 3.538 1.00 86.62 318 ALA A CA 1
ATOM 2605 C C . ALA A 1 318 ? -8.241 -21.066 3.736 1.00 86.62 318 ALA A C 1
ATOM 2607 O O . ALA A 1 318 ? -7.601 -21.574 4.659 1.00 86.62 318 ALA A O 1
ATOM 2608 N N . ASP A 1 319 ? -8.862 -21.792 2.811 1.00 85.75 319 ASP A N 1
ATOM 2609 C CA . ASP A 1 319 ? -8.883 -23.250 2.792 1.00 85.75 319 ASP A CA 1
ATOM 2610 C C . ASP A 1 319 ? -7.642 -23.791 2.077 1.00 85.75 319 ASP A C 1
ATOM 2612 O O . ASP A 1 319 ? -7.473 -23.638 0.864 1.00 85.75 319 ASP A O 1
ATOM 2616 N N . VAL A 1 320 ? -6.764 -24.476 2.811 1.00 85.50 320 VAL A N 1
ATOM 2617 C CA . VAL A 1 320 ? -5.617 -25.171 2.211 1.00 85.50 320 VAL A CA 1
ATOM 2618 C C . VAL A 1 320 ? -6.022 -26.597 1.846 1.00 85.50 320 VAL A C 1
ATOM 2620 O O . VAL A 1 320 ? -6.153 -27.463 2.713 1.00 85.50 320 VAL A O 1
ATOM 2623 N N . ILE A 1 321 ? -6.187 -26.858 0.549 1.00 83.50 321 ILE A N 1
ATOM 2624 C CA . ILE A 1 321 ? -6.555 -28.179 0.038 1.00 83.50 321 ILE A CA 1
ATOM 2625 C C . ILE A 1 321 ? -5.316 -29.071 0.011 1.00 83.50 321 ILE A C 1
ATOM 2627 O O . ILE A 1 321 ? -4.319 -28.774 -0.661 1.00 83.50 321 ILE A O 1
ATOM 2631 N N . ARG A 1 322 ? -5.398 -30.192 0.731 1.00 73.81 322 ARG A N 1
ATOM 2632 C CA . ARG A 1 322 ? -4.431 -31.285 0.621 1.00 73.81 322 ARG A CA 1
ATOM 2633 C C . ARG A 1 322 ? -4.775 -32.104 -0.618 1.00 73.81 322 ARG A C 1
ATOM 2635 O O . ARG A 1 322 ? -5.919 -32.524 -0.759 1.00 73.81 322 ARG A O 1
ATOM 2642 N N . ALA A 1 323 ? -3.799 -32.231 -1.515 1.00 60.28 323 ALA A N 1
ATOM 2643 C CA . ALA A 1 323 ? -3.895 -33.097 -2.685 1.00 60.28 323 ALA A CA 1
ATOM 2644 C C . ALA A 1 323 ? -4.046 -34.565 -2.278 1.00 60.28 323 ALA A C 1
ATOM 2646 O O . ALA A 1 323 ? -3.465 -34.932 -1.226 1.00 60.28 323 ALA A O 1
#